Protein AF-0000000065847852 (afdb_homodimer)

Radius of gyration: 18.25 Å; Cα contacts (8 Å, |Δi|>4): 327; chains: 2; bounding box: 48×45×43 Å

Organism: Rhodocyclus tenuis (NCBI:txid1066)

pLDDT: mean 95.97, std 5.74, range [60.38, 98.94]

Solvent-accessible surface area (backbone atoms only — not comparable to full-atom values): 13650 Å² total; per-residue (Å²): 127,82,78,49,45,45,52,29,36,31,34,47,56,15,46,53,38,39,42,47,52,32,52,50,53,38,50,55,35,56,72,36,95,71,65,50,43,68,60,37,32,26,25,27,40,32,43,24,27,55,51,59,47,56,62,70,69,39,66,44,91,67,44,77,59,54,45,40,84,48,68,64,44,59,35,73,58,52,82,72,35,59,67,62,52,49,52,38,50,52,49,34,33,53,33,27,47,49,31,30,58,40,22,70,70,54,43,53,70,58,34,48,57,38,48,51,54,34,52,49,32,53,48,62,41,42,73,71,28,41,56,78,132,127,81,78,49,45,45,55,28,38,32,31,46,55,14,46,53,38,38,42,47,52,30,52,50,51,37,51,54,35,57,71,36,95,71,65,50,43,70,62,36,31,27,26,27,40,32,44,24,26,55,52,59,46,56,63,70,71,40,66,42,90,68,46,77,58,55,46,39,85,48,68,63,44,58,34,75,55,53,81,72,37,58,69,63,51,48,52,39,49,51,48,34,35,53,34,25,46,48,30,30,57,41,23,71,68,53,43,54,68,59,32,49,55,37,48,53,52,34,51,49,32,50,49,62,41,41,73,72,28,40,55,77,132

Sequence (266 aa):
EPAKSEDLIKWRQSAYQVLHWNMDRLKANIDSPQYNKDDGIKAANTIAAIANSGMGSLFAAGTETGKGWHPTSVKPAFFTDGKKVGEVAVAFNKEANELAKVAATGDAAAVKAQFGKVGQTCKACHDDFRRKDEPAKSEDLIKWRQSAYQVLHWNMDRLKANIDSPQYNKDDGIKAANTIAAIANSGMGSLFAAGTETGKGWHPTSVKPAFFTDGKKVGEVAVAFNKEANELAKVAATGDAAAVKAQFGKVGQTCKACHDDFRRKD

Structure (mmCIF, N/CA/C/O backbone):
data_AF-0000000065847852-model_v1
#
loop_
_entity.id
_entity.type
_entity.pdbx_description
1 polymer "Cytochrome c'"
#
loop_
_atom_site.group_PDB
_atom_site.id
_atom_site.type_symbol
_atom_site.label_atom_id
_atom_site.label_alt_id
_atom_site.label_comp_id
_atom_site.label_asym_id
_atom_site.label_entity_id
_atom_site.label_seq_id
_atom_site.pdbx_PDB_ins_code
_atom_site.Cartn_x
_atom_site.Cartn_y
_atom_site.Cartn_z
_atom_site.occupancy
_atom_site.B_iso_or_equiv
_atom_site.auth_seq_id
_atom_site.auth_comp_id
_atom_site.auth_asym_id
_atom_site.auth_atom_id
_atom_site.pdbx_PDB_model_num
ATOM 1 N N . GLU A 1 1 ? 14.602 13.484 10.5 1 60.44 1 GLU A N 1
ATOM 2 C CA . GLU A 1 1 ? 15.648 12.461 10.57 1 60.44 1 GLU A CA 1
ATOM 3 C C . GLU A 1 1 ? 15.359 11.305 9.625 1 60.44 1 GLU A C 1
ATOM 5 O O . GLU A 1 1 ? 14.203 10.945 9.414 1 60.44 1 GLU A O 1
ATOM 10 N N . PRO A 1 2 ? 16.438 10.867 9.023 1 71.88 2 PRO A N 1
ATOM 11 C CA . PRO A 1 2 ? 16.172 9.711 8.164 1 71.88 2 PRO A CA 1
ATOM 12 C C . PRO A 1 2 ? 15.516 8.555 8.914 1 71.88 2 PRO A C 1
ATOM 14 O O . PRO A 1 2 ? 15.758 8.375 10.109 1 71.88 2 PRO A O 1
ATOM 17 N N . ALA A 1 3 ? 14.641 7.883 8.227 1 82.25 3 ALA A N 1
ATOM 18 C CA . ALA A 1 3 ? 13.961 6.742 8.836 1 82.25 3 ALA A CA 1
ATOM 19 C C . ALA A 1 3 ? 14.961 5.73 9.375 1 82.25 3 ALA A C 1
ATOM 21 O O . ALA A 1 3 ? 15.992 5.473 8.75 1 82.25 3 ALA A O 1
ATOM 22 N N . LYS A 1 4 ? 14.633 5.238 10.539 1 89.69 4 LYS A N 1
ATOM 23 C CA . LYS A 1 4 ? 15.445 4.172 11.117 1 89.69 4 LYS A CA 1
ATOM 24 C C . LYS A 1 4 ? 15.289 2.871 10.328 1 89.69 4 LYS A C 1
ATOM 26 O O . LYS A 1 4 ? 14.305 2.691 9.609 1 89.69 4 LYS A O 1
ATOM 31 N N . SER A 1 5 ? 16.281 2.023 10.398 1 92.62 5 SER A N 1
ATOM 32 C CA . SER A 1 5 ? 16.25 0.735 9.711 1 92.62 5 SER A CA 1
ATOM 33 C C . SER A 1 5 ? 14.992 -0.055 10.078 1 92.62 5 SER A C 1
ATOM 35 O O . SER A 1 5 ? 14.406 -0.719 9.219 1 92.62 5 SER A O 1
ATOM 37 N N . GLU A 1 6 ? 14.547 0.075 11.281 1 93 6 GLU A N 1
ATOM 38 C CA . GLU A 1 6 ? 13.352 -0.653 11.711 1 93 6 GLU A CA 1
ATOM 39 C C . GLU A 1 6 ? 12.102 -0.118 11.023 1 93 6 GLU A C 1
ATOM 41 O O . GLU A 1 6 ? 11.188 -0.88 10.711 1 93 6 GLU A O 1
ATOM 46 N N . ASP A 1 7 ? 12.07 1.159 10.844 1 94.25 7 ASP A N 1
ATOM 47 C CA . ASP A 1 7 ? 10.953 1.747 10.109 1 94.25 7 ASP A CA 1
ATOM 48 C C . ASP A 1 7 ? 10.922 1.254 8.664 1 94.25 7 ASP A C 1
ATOM 50 O O . ASP A 1 7 ? 9.859 0.926 8.141 1 94.25 7 ASP A O 1
ATOM 54 N N . LEU A 1 8 ? 12.086 1.183 8.055 1 96.56 8 LEU A N 1
ATOM 55 C CA . LEU A 1 8 ? 12.164 0.734 6.672 1 96.56 8 LEU A CA 1
ATOM 56 C C . LEU A 1 8 ? 11.703 -0.711 6.539 1 96.56 8 LEU A C 1
ATOM 58 O O . LEU A 1 8 ? 10.977 -1.05 5.598 1 96.56 8 LEU A O 1
ATOM 62 N N . ILE A 1 9 ? 12.047 -1.505 7.473 1 96.62 9 ILE A N 1
ATOM 63 C CA . ILE A 1 9 ? 11.648 -2.906 7.445 1 96.62 9 ILE A CA 1
ATOM 64 C C . ILE A 1 9 ? 10.141 -3.018 7.68 1 96.62 9 ILE A C 1
ATOM 66 O O . ILE A 1 9 ? 9.461 -3.807 7.023 1 96.62 9 ILE A O 1
ATOM 70 N N . LYS A 1 10 ? 9.648 -2.225 8.586 1 95 10 LYS A N 1
ATOM 71 C CA . LYS A 1 10 ? 8.211 -2.199 8.844 1 95 10 LYS A CA 1
ATOM 72 C C . LYS A 1 10 ? 7.438 -1.786 7.594 1 95 10 LYS A C 1
ATOM 74 O O . LYS A 1 10 ? 6.43 -2.404 7.25 1 95 10 LYS A O 1
ATOM 79 N N . TRP A 1 11 ? 7.945 -0.82 6.922 1 97.06 11 TRP A N 1
ATOM 80 C CA . TRP A 1 11 ? 7.273 -0.333 5.719 1 97.06 11 TRP A CA 1
ATOM 81 C C . TRP A 1 11 ? 7.383 -1.348 4.586 1 97.06 11 TRP A C 1
ATOM 83 O O . TRP A 1 11 ? 6.402 -1.602 3.879 1 97.06 11 TRP A O 1
ATOM 93 N N . ARG A 1 12 ? 8.508 -1.979 4.445 1 96.62 12 ARG A N 1
ATOM 94 C CA . ARG A 1 12 ? 8.688 -2.986 3.402 1 96.62 12 ARG A CA 1
ATOM 95 C C . ARG A 1 12 ? 7.75 -4.168 3.617 1 96.62 12 ARG A C 1
ATOM 97 O O . ARG A 1 12 ? 7.09 -4.621 2.68 1 96.62 12 ARG A O 1
ATOM 104 N N . GLN A 1 13 ? 7.695 -4.637 4.812 1 96.12 13 GLN A N 1
ATOM 105 C CA . GLN A 1 13 ? 6.824 -5.766 5.125 1 96.12 13 GLN A CA 1
ATOM 106 C C . GLN A 1 13 ? 5.355 -5.387 4.984 1 96.12 13 GLN A C 1
ATOM 108 O O . GLN A 1 13 ? 4.527 -6.211 4.586 1 96.12 13 GLN A O 1
ATOM 113 N N . SER A 1 14 ? 5.047 -4.18 5.273 1 97.38 14 SER A N 1
ATOM 114 C CA . SER A 1 14 ? 3.682 -3.697 5.098 1 97.38 14 SER A CA 1
ATOM 115 C C . SER A 1 14 ? 3.309 -3.619 3.619 1 97.38 14 SER A C 1
ATOM 117 O O . SER A 1 14 ? 2.201 -3.994 3.232 1 97.38 14 SER A O 1
ATOM 119 N N . ALA A 1 15 ? 4.227 -3.105 2.812 1 98.31 15 ALA A N 1
ATOM 120 C CA . ALA A 1 15 ? 3.961 -3.049 1.377 1 98.31 15 ALA A CA 1
ATOM 121 C C . ALA A 1 15 ? 3.674 -4.438 0.817 1 98.31 15 ALA A C 1
ATOM 123 O O . ALA A 1 15 ? 2.73 -4.621 0.043 1 98.31 15 ALA A O 1
ATOM 124 N N . TYR A 1 16 ? 4.406 -5.438 1.243 1 97.25 16 TYR A N 1
ATOM 125 C CA . TYR A 1 16 ? 4.188 -6.793 0.755 1 97.25 16 TYR A CA 1
ATOM 126 C C . TYR A 1 16 ? 2.867 -7.352 1.275 1 97.25 16 TYR A C 1
ATOM 128 O O . TYR A 1 16 ? 2.207 -8.141 0.594 1 97.25 16 TYR A O 1
ATOM 136 N N . GLN A 1 17 ? 2.459 -6.93 2.455 1 96.75 17 GLN A N 1
ATOM 137 C CA . GLN A 1 17 ? 1.151 -7.355 2.941 1 96.75 17 GLN A CA 1
ATOM 138 C C . GLN A 1 17 ? 0.029 -6.723 2.121 1 96.75 17 GLN A C 1
ATOM 140 O O . GLN A 1 17 ? -0.995 -7.363 1.866 1 96.75 17 GLN A O 1
ATOM 145 N N . VAL A 1 18 ? 0.2 -5.48 1.728 1 98.44 18 VAL A N 1
ATOM 146 C CA . VAL A 1 18 ? -0.812 -4.848 0.888 1 98.44 18 VAL A CA 1
ATOM 147 C C . VAL A 1 18 ? -0.857 -5.539 -0.474 1 98.44 18 VAL A C 1
ATOM 149 O O . VAL A 1 18 ? -1.935 -5.738 -1.04 1 98.44 18 VAL A O 1
ATOM 152 N N . LEU A 1 19 ? 0.321 -5.895 -1.008 1 98.75 19 LEU A N 1
ATOM 153 C CA . LEU A 1 19 ? 0.344 -6.707 -2.219 1 98.75 19 LEU A CA 1
ATOM 154 C C . LEU A 1 19 ? -0.404 -8.016 -2.01 1 98.75 19 LEU A C 1
ATOM 156 O O . LEU A 1 19 ? -1.208 -8.422 -2.852 1 98.75 19 LEU A O 1
ATOM 160 N N . HIS A 1 20 ? -0.176 -8.656 -0.895 1 97.38 20 HIS A N 1
ATOM 161 C CA . HIS A 1 20 ? -0.84 -9.914 -0.579 1 97.38 20 HIS A CA 1
ATOM 162 C C . HIS A 1 20 ? -2.355 -9.75 -0.554 1 97.38 20 HIS A C 1
ATOM 164 O O . HIS A 1 20 ? -3.08 -10.523 -1.184 1 97.38 20 HIS A O 1
ATOM 170 N N . TRP A 1 21 ? -2.803 -8.789 0.104 1 98.19 21 TRP A N 1
ATOM 171 C CA . TRP A 1 21 ? -4.23 -8.5 0.184 1 98.19 21 TRP A CA 1
ATOM 172 C C . TRP A 1 21 ? -4.832 -8.336 -1.208 1 98.19 21 TRP A C 1
ATOM 174 O O . TRP A 1 21 ? -5.859 -8.945 -1.52 1 98.19 21 TRP A O 1
ATOM 184 N N . ASN A 1 22 ? -4.164 -7.574 -2.039 1 98.75 22 ASN A N 1
ATOM 185 C CA . ASN A 1 22 ? -4.73 -7.262 -3.346 1 98.75 22 ASN A CA 1
ATOM 186 C C . ASN A 1 22 ? -4.602 -8.438 -4.309 1 98.75 22 ASN A C 1
ATOM 188 O O . ASN A 1 22 ? -5.469 -8.648 -5.164 1 98.75 22 ASN A O 1
ATOM 192 N N . MET A 1 23 ? -3.52 -9.234 -4.152 1 98.69 23 MET A N 1
ATOM 193 C CA . MET A 1 23 ? -3.412 -10.453 -4.953 1 98.69 23 MET A CA 1
ATOM 194 C C . MET A 1 23 ? -4.5 -11.453 -4.57 1 98.69 23 MET A C 1
ATOM 196 O O . MET A 1 23 ? -5.141 -12.039 -5.445 1 98.69 23 MET A O 1
ATOM 200 N N . ASP A 1 24 ? -4.746 -11.586 -3.303 1 97.88 24 ASP A N 1
ATOM 201 C CA . ASP A 1 24 ? -5.758 -12.523 -2.83 1 97.88 24 ASP A CA 1
ATOM 202 C C . ASP A 1 24 ? -7.145 -12.125 -3.326 1 97.88 24 ASP A C 1
ATOM 204 O O . ASP A 1 24 ? -7.887 -12.969 -3.848 1 97.88 24 ASP A O 1
ATOM 208 N N . ARG A 1 25 ? -7.492 -10.93 -3.182 1 97.25 25 ARG A N 1
ATOM 209 C CA . ARG A 1 25 ? -8.852 -10.539 -3.533 1 97.25 25 ARG A CA 1
ATOM 210 C C . ARG A 1 25 ? -9.055 -10.562 -5.047 1 97.25 25 ARG A C 1
ATOM 212 O O . ARG A 1 25 ? -10.148 -10.859 -5.527 1 97.25 25 ARG A O 1
ATOM 219 N N . LEU A 1 26 ? -7.961 -10.227 -5.762 1 98.56 26 LEU A N 1
ATOM 220 C CA . LEU A 1 26 ? -8.078 -10.312 -7.211 1 98.56 26 LEU A CA 1
ATOM 221 C C . LEU A 1 26 ? -8.273 -11.758 -7.656 1 98.56 26 LEU A C 1
ATOM 223 O O . LEU A 1 26 ? -9.086 -12.039 -8.539 1 98.56 26 LEU A O 1
ATOM 227 N N . LYS A 1 27 ? -7.535 -12.633 -7.059 1 98.31 27 LYS A N 1
ATOM 228 C CA . LYS A 1 27 ? -7.688 -14.055 -7.371 1 98.31 27 LYS A CA 1
ATOM 229 C C . LYS A 1 27 ? -9.109 -14.531 -7.086 1 98.31 27 LYS A C 1
ATOM 231 O O . LYS A 1 27 ? -9.727 -15.203 -7.918 1 98.31 27 LYS A O 1
ATOM 236 N N . ALA A 1 28 ? -9.609 -14.195 -5.914 1 97.38 28 ALA A N 1
ATOM 237 C CA . ALA A 1 28 ? -10.977 -14.57 -5.551 1 97.38 28 ALA A CA 1
ATOM 238 C C . ALA A 1 28 ? -11.984 -14.023 -6.555 1 97.38 28 ALA A C 1
ATOM 240 O O . ALA A 1 28 ? -12.945 -14.711 -6.906 1 97.38 28 ALA A O 1
ATOM 241 N N . ASN A 1 29 ? -11.773 -12.828 -6.984 1 97.94 29 ASN A N 1
ATOM 242 C CA . ASN A 1 29 ? -12.648 -12.188 -7.965 1 97.94 29 ASN A CA 1
ATOM 243 C C . ASN A 1 29 ? -12.625 -12.922 -9.297 1 97.94 29 ASN A C 1
ATOM 245 O O . ASN A 1 29 ? -13.68 -13.227 -9.859 1 97.94 29 ASN A O 1
ATOM 249 N N . ILE A 1 30 ? -11.453 -13.203 -9.758 1 97.31 30 ILE A N 1
ATOM 250 C CA . ILE A 1 30 ? -11.242 -13.891 -11.031 1 97.31 30 ILE A CA 1
ATOM 251 C C . ILE A 1 30 ? -11.898 -15.266 -10.984 1 97.31 30 ILE A C 1
ATOM 253 O O . ILE A 1 30 ? -12.438 -15.734 -11.992 1 97.31 30 ILE A O 1
ATOM 257 N N . ASP A 1 31 ? -11.891 -15.906 -9.906 1 95.38 31 ASP A N 1
ATOM 258 C CA . ASP A 1 31 ? -12.375 -17.281 -9.773 1 95.38 31 ASP A CA 1
ATOM 259 C C . ASP A 1 31 ? -13.867 -17.312 -9.477 1 95.38 31 ASP A C 1
ATOM 261 O O . ASP A 1 31 ? -14.484 -18.391 -9.484 1 95.38 31 ASP A O 1
ATOM 265 N N . SER A 1 32 ? -14.43 -16.203 -9.25 1 94.56 32 SER A N 1
ATOM 266 C CA . SER A 1 32 ? -15.859 -16.109 -8.977 1 94.56 32 SER A CA 1
ATOM 267 C C . SER A 1 32 ? -16.672 -16.219 -10.266 1 94.56 32 SER A C 1
ATOM 269 O O . SER A 1 32 ? -16.234 -15.797 -11.328 1 94.56 32 SER A O 1
ATOM 271 N N . PRO A 1 33 ? -17.859 -16.812 -10.195 1 94.81 33 PRO A N 1
ATOM 272 C CA . PRO A 1 33 ? -18.734 -16.875 -11.375 1 94.81 33 PRO A CA 1
ATOM 273 C C . PRO A 1 33 ? -19.125 -15.5 -11.891 1 94.81 33 PRO A C 1
ATOM 275 O O . PRO A 1 33 ? -19.453 -15.352 -13.07 1 94.81 33 PRO A O 1
ATOM 278 N N . GLN A 1 34 ? -19.156 -14.586 -11.039 1 95.69 34 GLN A N 1
ATOM 279 C CA . GLN A 1 34 ? -19.453 -13.211 -11.43 1 95.69 34 GLN A CA 1
ATOM 280 C C . GLN A 1 34 ? -18.266 -12.297 -11.18 1 95.69 34 GLN A C 1
ATOM 282 O O . GLN A 1 34 ? -18.109 -11.734 -10.086 1 95.69 34 GLN A O 1
ATOM 287 N N . TYR A 1 35 ? -17.5 -12.094 -12.234 1 97.44 35 TYR A N 1
ATOM 288 C CA . TYR A 1 35 ? -16.344 -11.203 -12.156 1 97.44 35 TYR A CA 1
ATOM 289 C C . TYR A 1 35 ? -16.797 -9.75 -12 1 97.44 35 TYR A C 1
ATOM 291 O O . TYR A 1 35 ? -17.625 -9.266 -12.766 1 97.44 35 TYR A O 1
ATOM 299 N N . ASN A 1 36 ? -16.25 -9.094 -10.945 1 98.44 36 ASN A N 1
ATOM 300 C CA . ASN A 1 36 ? -16.5 -7.672 -10.711 1 98.44 36 ASN A CA 1
ATOM 301 C C . ASN A 1 36 ? -15.375 -6.805 -11.266 1 98.44 36 ASN A C 1
ATOM 303 O O . ASN A 1 36 ? -14.312 -6.688 -10.648 1 98.44 36 ASN A O 1
ATOM 307 N N . LYS A 1 37 ? -15.656 -6.215 -12.375 1 98.44 37 LYS A N 1
ATOM 308 C CA . LYS A 1 37 ? -14.648 -5.438 -13.086 1 98.44 37 LYS A CA 1
ATOM 309 C C . LYS A 1 37 ? -14.102 -4.316 -12.211 1 98.44 37 LYS A C 1
ATOM 311 O O . LYS A 1 37 ? -12.891 -4.117 -12.125 1 98.44 37 LYS A O 1
ATOM 316 N N . ASP A 1 38 ? -14.953 -3.602 -11.523 1 98.62 38 ASP A N 1
ATOM 317 C CA . ASP A 1 38 ? -14.531 -2.457 -10.727 1 98.62 38 ASP A CA 1
ATOM 318 C C . ASP A 1 38 ? -13.586 -2.889 -9.602 1 98.62 38 ASP A C 1
ATOM 320 O O . ASP A 1 38 ? -12.57 -2.236 -9.352 1 98.62 38 ASP A O 1
ATOM 324 N N . ASP A 1 39 ? -13.875 -3.965 -8.945 1 98.44 39 ASP A N 1
ATOM 325 C CA . ASP A 1 39 ? -13.008 -4.465 -7.887 1 98.44 39 ASP A CA 1
ATOM 326 C C . ASP A 1 39 ? -11.672 -4.945 -8.453 1 98.44 39 ASP A C 1
ATOM 328 O O . ASP A 1 39 ? -10.625 -4.77 -7.82 1 98.44 39 ASP A O 1
ATOM 332 N N . GLY A 1 40 ? -11.766 -5.574 -9.672 1 98.81 40 GLY A N 1
ATOM 333 C CA . GLY A 1 40 ? -10.531 -5.973 -10.336 1 98.81 40 GLY A CA 1
ATOM 334 C C . GLY A 1 40 ? -9.617 -4.801 -10.641 1 98.81 40 GLY A C 1
ATOM 335 O O . GLY A 1 40 ? -8.398 -4.891 -10.438 1 98.81 40 GLY A O 1
ATOM 336 N N . ILE A 1 41 ? -10.234 -3.699 -11.062 1 98.88 41 ILE A N 1
ATOM 337 C CA . ILE A 1 41 ? -9.469 -2.498 -11.383 1 98.88 41 ILE A CA 1
ATOM 338 C C . ILE A 1 41 ? -8.82 -1.945 -10.125 1 98.88 41 ILE A C 1
ATOM 340 O O . ILE A 1 41 ? -7.637 -1.602 -10.125 1 98.88 41 ILE A O 1
ATOM 344 N N . LYS A 1 42 ? -9.562 -1.924 -9.016 1 98.81 42 LYS A N 1
ATOM 345 C CA . LYS A 1 42 ? -9.016 -1.405 -7.766 1 98.81 42 LYS A CA 1
ATOM 346 C C . LYS A 1 42 ? -7.812 -2.223 -7.309 1 98.81 42 LYS A C 1
ATOM 348 O O . LYS A 1 42 ? -6.773 -1.662 -6.949 1 98.81 42 LYS A O 1
ATOM 353 N N . ALA A 1 43 ? -7.949 -3.52 -7.32 1 98.88 43 ALA A N 1
ATOM 354 C CA . ALA A 1 43 ? -6.875 -4.402 -6.871 1 98.88 43 ALA A CA 1
ATOM 355 C C . ALA A 1 43 ? -5.645 -4.262 -7.762 1 98.88 43 ALA A C 1
ATOM 357 O O . ALA A 1 43 ? -4.527 -4.102 -7.262 1 98.88 43 ALA A O 1
ATOM 358 N N . ALA A 1 44 ? -5.863 -4.246 -9.086 1 98.94 44 ALA A N 1
ATOM 359 C CA . ALA A 1 44 ? -4.766 -4.195 -10.047 1 98.94 44 ALA A CA 1
ATOM 360 C C . ALA A 1 44 ? -4.035 -2.861 -9.977 1 98.94 44 ALA A C 1
ATOM 362 O O . ALA A 1 44 ? -2.803 -2.814 -10.047 1 98.94 44 ALA A O 1
ATOM 363 N N . ASN A 1 45 ? -4.781 -1.797 -9.844 1 98.94 45 ASN A N 1
ATOM 364 C CA . ASN A 1 45 ? -4.16 -0.48 -9.734 1 98.94 45 ASN A CA 1
ATOM 365 C C . ASN A 1 45 ? -3.33 -0.362 -8.453 1 98.94 45 ASN A C 1
ATOM 367 O O . ASN A 1 45 ? -2.281 0.284 -8.453 1 98.94 45 ASN A O 1
ATOM 371 N N . THR A 1 46 ? -3.809 -0.945 -7.363 1 98.94 46 THR A N 1
ATOM 372 C CA . THR A 1 46 ? -3.059 -0.919 -6.113 1 98.94 46 THR A CA 1
ATOM 373 C C . THR A 1 46 ? -1.757 -1.702 -6.246 1 98.94 46 THR A C 1
ATOM 375 O O . THR A 1 46 ? -0.696 -1.229 -5.832 1 98.94 46 THR A O 1
ATOM 378 N N . ILE A 1 47 ? -1.804 -2.857 -6.855 1 98.94 47 ILE A N 1
ATOM 379 C CA . ILE A 1 47 ? -0.618 -3.674 -7.09 1 98.94 47 ILE A CA 1
ATOM 380 C C . ILE A 1 47 ? 0.389 -2.893 -7.93 1 98.94 47 ILE A C 1
ATOM 382 O O . ILE A 1 47 ? 1.574 -2.832 -7.594 1 98.94 47 ILE A O 1
ATOM 386 N N . ALA A 1 48 ? -0.098 -2.232 -8.992 1 98.94 48 ALA A N 1
ATOM 387 C CA . A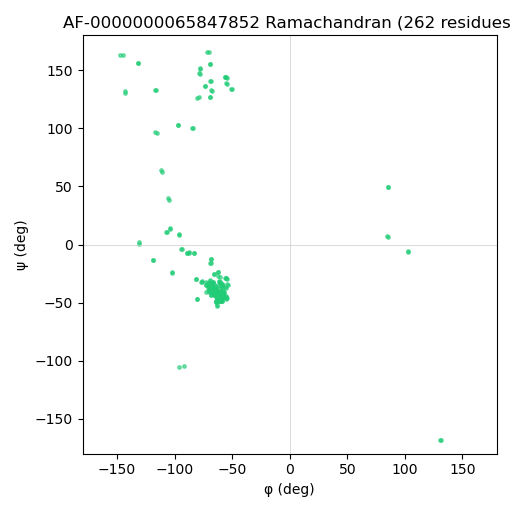LA A 1 48 ? 0.781 -1.476 -9.883 1 98.94 48 ALA A CA 1
ATOM 388 C C . ALA A 1 48 ? 1.394 -0.28 -9.156 1 98.94 48 ALA A C 1
ATOM 390 O O . ALA A 1 48 ? 2.57 0.034 -9.352 1 98.94 48 ALA A O 1
ATOM 391 N N . ALA A 1 49 ? 0.597 0.373 -8.336 1 98.94 49 ALA A N 1
ATOM 392 C CA . ALA A 1 49 ? 1.109 1.532 -7.609 1 98.94 49 ALA A CA 1
ATOM 393 C C . ALA A 1 49 ? 2.215 1.126 -6.641 1 98.94 49 ALA A C 1
ATOM 395 O O . ALA A 1 49 ? 3.238 1.807 -6.535 1 98.94 49 ALA A O 1
ATOM 396 N N . ILE A 1 50 ? 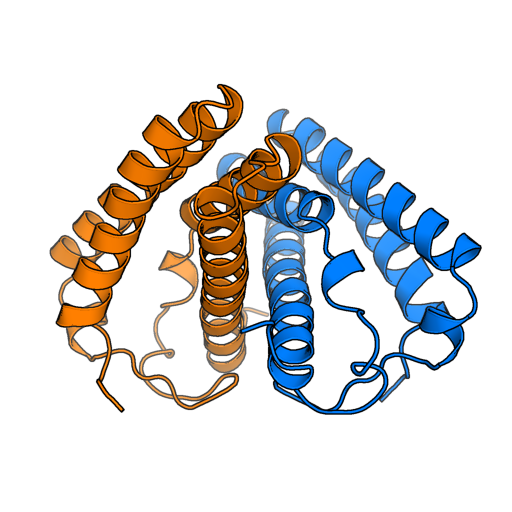2.051 0.021 -5.938 1 98.88 50 ILE A N 1
ATOM 397 C CA . ILE A 1 50 ? 3.074 -0.447 -5.012 1 98.88 50 ILE A CA 1
ATOM 398 C C . ILE A 1 50 ? 4.328 -0.847 -5.785 1 98.88 50 ILE A C 1
ATOM 400 O O . ILE A 1 50 ? 5.445 -0.488 -5.398 1 98.88 50 ILE A O 1
ATOM 404 N N . ALA A 1 51 ? 4.121 -1.489 -6.914 1 98.81 51 ALA A N 1
ATOM 405 C CA . ALA A 1 51 ? 5.25 -1.905 -7.742 1 98.81 51 ALA A CA 1
ATOM 406 C C . ALA A 1 51 ? 6.086 -0.705 -8.172 1 98.81 51 ALA A C 1
ATOM 408 O O . ALA A 1 51 ? 7.316 -0.777 -8.203 1 98.81 51 ALA A O 1
ATOM 409 N N . ASN A 1 52 ? 5.449 0.369 -8.453 1 98.75 52 ASN A N 1
ATOM 410 C CA . ASN A 1 52 ? 6.117 1.533 -9.031 1 98.75 52 ASN A CA 1
ATOM 411 C C . ASN A 1 52 ? 6.508 2.541 -7.953 1 98.75 52 ASN A C 1
ATOM 413 O O . ASN A 1 52 ? 6.973 3.641 -8.266 1 98.75 52 ASN A O 1
ATOM 417 N N . SER A 1 53 ? 6.383 2.219 -6.66 1 98.69 53 SER A N 1
ATOM 418 C CA . SER A 1 53 ? 6.508 3.197 -5.586 1 98.69 53 SER A CA 1
ATOM 419 C C . SER A 1 53 ? 7.969 3.432 -5.219 1 98.69 53 SER A C 1
ATOM 421 O O . SER A 1 53 ? 8.289 4.363 -4.477 1 98.69 53 SER A O 1
ATOM 423 N N . GLY A 1 54 ? 8.836 2.621 -5.801 1 97.88 54 GLY A N 1
ATOM 424 C CA . GLY A 1 54 ? 10.227 2.738 -5.414 1 97.88 54 GLY A CA 1
ATOM 425 C C . GLY A 1 54 ? 10.578 1.928 -4.18 1 97.88 54 GLY A C 1
ATOM 426 O O . GLY A 1 54 ? 11.266 2.416 -3.281 1 97.88 54 GLY A O 1
ATOM 427 N N . MET A 1 55 ? 10.203 0.645 -4.133 1 97.56 55 MET 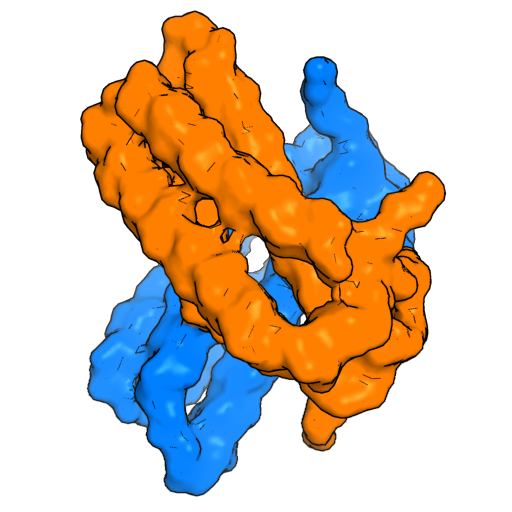A N 1
ATOM 428 C CA . MET A 1 55 ? 10.344 -0.244 -2.982 1 97.56 55 MET A CA 1
ATOM 429 C C . MET A 1 55 ? 11.812 -0.496 -2.666 1 97.56 55 MET A C 1
ATOM 431 O O . MET A 1 55 ? 12.156 -0.839 -1.533 1 97.56 55 MET A O 1
ATOM 435 N N . GLY A 1 56 ? 12.625 -0.339 -3.73 1 96.38 56 GLY A N 1
ATOM 436 C CA . GLY A 1 56 ? 14.047 -0.575 -3.51 1 96.38 56 GLY A CA 1
ATOM 437 C C . GLY A 1 56 ? 14.625 0.275 -2.395 1 96.38 56 GLY A C 1
ATOM 438 O O . GLY A 1 56 ? 15.578 -0.132 -1.728 1 96.38 56 GLY A O 1
ATOM 439 N N . SER A 1 57 ? 14.07 1.445 -2.158 1 96.56 57 SER A N 1
ATOM 440 C CA . SER A 1 57 ? 14.578 2.367 -1.148 1 96.56 57 SER A CA 1
ATOM 441 C C . SER A 1 57 ? 14.359 1.821 0.259 1 96.56 57 SER A C 1
ATOM 443 O O . SER A 1 57 ? 14.969 2.301 1.218 1 96.56 57 SER A O 1
ATOM 445 N N . LEU A 1 58 ? 13.57 0.793 0.429 1 97.5 58 LEU A N 1
ATOM 446 C CA . LEU A 1 58 ? 13.258 0.219 1.732 1 97.5 58 LEU A CA 1
ATOM 447 C C . LEU A 1 58 ? 14.266 -0.856 2.113 1 97.5 58 LEU A C 1
ATOM 449 O O . LEU A 1 58 ? 14.227 -1.39 3.225 1 97.5 58 LEU A O 1
ATOM 453 N N . PHE A 1 59 ? 15.102 -1.167 1.203 1 97.31 59 PHE A N 1
ATOM 454 C CA . PHE A 1 59 ? 16.188 -2.121 1.438 1 97.31 59 PHE A CA 1
ATOM 455 C C . PHE A 1 59 ? 17.516 -1.406 1.573 1 97.31 59 PHE A C 1
ATOM 457 O O . PHE A 1 59 ? 18.531 -1.882 1.066 1 97.31 59 PHE A O 1
ATOM 464 N N . ALA A 1 60 ? 17.531 -0.26 2.221 1 94.88 60 ALA A N 1
ATOM 465 C CA . ALA A 1 60 ? 18.75 0.537 2.395 1 94.88 60 ALA A CA 1
ATOM 466 C C . ALA A 1 60 ? 19.719 -0.143 3.355 1 94.88 60 ALA A C 1
ATOM 468 O O . ALA A 1 60 ? 19.344 -1.092 4.051 1 94.88 60 ALA A O 1
ATOM 469 N N . ALA A 1 61 ? 20.969 0.328 3.371 1 92.94 61 ALA A N 1
ATOM 470 C CA . ALA A 1 61 ? 21.969 -0.168 4.309 1 92.94 61 ALA A CA 1
ATOM 471 C C . ALA A 1 61 ? 21.438 -0.146 5.742 1 92.94 61 ALA A C 1
ATOM 473 O O . ALA A 1 61 ? 20.797 0.819 6.156 1 92.94 61 ALA A O 1
ATOM 474 N N . GLY A 1 62 ? 21.656 -1.233 6.449 1 94.12 62 GLY A N 1
ATOM 475 C CA . GLY A 1 62 ? 21.188 -1.321 7.828 1 94.12 62 GLY A CA 1
ATOM 476 C C . GLY A 1 62 ? 19.938 -2.16 7.984 1 94.12 62 GLY A C 1
ATOM 477 O O . GLY A 1 62 ? 19.547 -2.488 9.109 1 94.12 62 GLY A O 1
ATOM 478 N N . THR A 1 63 ? 19.359 -2.604 6.836 1 96.56 63 THR A N 1
ATOM 479 C CA . THR A 1 63 ? 18.109 -3.359 6.895 1 96.56 63 THR A CA 1
ATOM 480 C C . THR A 1 63 ? 18.375 -4.848 6.664 1 96.56 63 THR A C 1
ATOM 482 O O . THR A 1 63 ? 17.438 -5.617 6.445 1 96.56 63 THR A O 1
ATOM 485 N N . GLU A 1 64 ? 19.594 -5.23 6.723 1 95.19 64 GLU A N 1
ATOM 486 C CA . GLU A 1 64 ? 19.984 -6.613 6.465 1 95.19 64 GLU A CA 1
ATOM 487 C C . GLU A 1 64 ? 19.469 -7.543 7.562 1 95.19 64 GLU A C 1
ATOM 489 O O . GLU A 1 64 ? 19.266 -8.734 7.328 1 95.19 64 GLU A O 1
ATOM 494 N N . THR A 1 65 ? 19.453 -6.941 8.75 1 93.12 65 THR A N 1
ATOM 495 C CA . THR A 1 65 ? 18.938 -7.613 9.938 1 93.12 65 THR A CA 1
ATOM 496 C C . THR A 1 65 ? 17.969 -6.703 10.695 1 93.12 65 THR A C 1
ATOM 498 O O . THR A 1 65 ? 17.922 -5.5 10.445 1 93.12 65 THR A O 1
ATOM 501 N N . GLY A 1 66 ? 17.156 -7.309 11.406 1 92.75 66 GLY A N 1
ATOM 502 C CA . GLY A 1 66 ? 16.203 -6.539 12.188 1 92.75 66 GLY A CA 1
ATOM 503 C C . GLY A 1 66 ? 14.766 -7.027 12.031 1 92.75 66 GLY A C 1
ATOM 504 O O . GLY A 1 66 ? 14.531 -8.141 11.562 1 92.75 66 GLY A O 1
ATOM 505 N N . LYS A 1 67 ? 13.875 -6.09 12.586 1 90.12 67 LYS A N 1
ATOM 506 C CA . LYS A 1 67 ? 12.484 -6.527 12.656 1 90.12 67 LYS A CA 1
ATOM 507 C C . LYS A 1 67 ? 11.531 -5.371 12.367 1 90.12 67 LYS A C 1
ATOM 509 O O . LYS A 1 67 ? 11.758 -4.246 12.82 1 90.12 67 LYS A O 1
ATOM 514 N N . GLY A 1 68 ? 10.664 -5.656 11.523 1 84.38 68 GLY A N 1
ATOM 515 C CA . GLY A 1 68 ? 9.453 -4.848 11.461 1 84.38 68 GLY A CA 1
ATOM 516 C C . GLY A 1 68 ? 8.328 -5.398 12.312 1 84.38 68 GLY A C 1
ATOM 517 O O . GLY A 1 68 ? 8.43 -5.457 13.539 1 84.38 68 GLY A O 1
ATOM 518 N N . TRP A 1 69 ? 7.41 -5.977 11.594 1 78.06 69 TRP A N 1
ATOM 519 C CA . TRP A 1 69 ? 6.387 -6.777 12.258 1 78.06 69 TRP A CA 1
ATOM 520 C C . TRP A 1 69 ? 6.953 -8.125 12.695 1 78.06 69 TRP A C 1
ATOM 522 O O . TRP A 1 69 ? 6.512 -8.695 13.695 1 78.06 69 TRP A O 1
ATOM 532 N N . HIS A 1 70 ? 7.875 -8.602 11.953 1 82.81 70 HIS A N 1
ATOM 533 C CA . HIS A 1 70 ? 8.633 -9.82 12.203 1 82.81 70 HIS A CA 1
ATOM 534 C C . HIS A 1 70 ? 10.078 -9.68 11.727 1 82.81 70 HIS A C 1
ATOM 536 O O . HIS A 1 70 ? 10.414 -8.711 11.031 1 82.81 70 HIS A O 1
ATOM 542 N N . PRO A 1 71 ? 10.875 -10.578 12.234 1 92.12 71 PRO A N 1
ATOM 543 C CA . PRO A 1 71 ? 12.25 -10.523 11.734 1 92.12 71 PRO A CA 1
ATOM 544 C C . PRO A 1 71 ? 12.328 -10.633 10.211 1 92.12 71 PRO A C 1
ATOM 546 O O . PRO A 1 71 ? 11.57 -11.391 9.602 1 92.12 71 PRO A O 1
ATOM 549 N N . THR A 1 72 ? 13.281 -9.906 9.703 1 95.38 72 THR A N 1
ATOM 550 C CA . THR A 1 72 ? 13.414 -9.914 8.25 1 95.38 72 THR A CA 1
ATOM 551 C C . THR A 1 72 ? 13.906 -11.273 7.758 1 95.38 72 THR A C 1
ATOM 553 O O . THR A 1 72 ? 14.742 -11.906 8.398 1 95.38 72 THR A O 1
ATOM 556 N N . SER A 1 73 ? 13.352 -11.664 6.672 1 95.31 73 SER A N 1
ATOM 557 C CA . SER A 1 73 ? 13.734 -12.922 6.039 1 95.31 73 SER A CA 1
ATOM 558 C C . SER A 1 73 ? 14.555 -12.688 4.777 1 95.31 73 SER A C 1
ATOM 560 O O . SER A 1 73 ? 14.781 -13.609 3.99 1 95.31 73 SER A O 1
ATOM 562 N N . VAL A 1 74 ? 14.992 -11.445 4.551 1 96.88 74 VAL A N 1
ATOM 563 C CA . VAL A 1 74 ? 15.766 -11.148 3.352 1 96.88 74 VAL A CA 1
ATOM 564 C C . VAL A 1 74 ? 17.125 -11.828 3.436 1 96.88 74 VAL A C 1
ATOM 566 O O . VAL A 1 74 ? 17.781 -11.797 4.484 1 96.88 74 VAL A O 1
ATOM 569 N N . LYS A 1 75 ? 17.484 -12.477 2.361 1 96.81 75 LYS A N 1
ATOM 570 C CA . LYS A 1 75 ? 18.797 -13.133 2.309 1 96.81 75 LYS A CA 1
ATOM 571 C C . LYS A 1 75 ? 19.906 -12.125 2.041 1 96.81 75 LYS A C 1
ATOM 573 O O . LYS A 1 75 ? 19.688 -11.133 1.339 1 96.81 75 LYS A O 1
ATOM 578 N N . PRO A 1 76 ? 21.125 -12.391 2.512 1 95.62 76 PRO A N 1
ATOM 579 C CA . PRO A 1 76 ? 22.266 -11.523 2.252 1 95.62 76 PRO A CA 1
ATOM 580 C C . PRO A 1 76 ? 22.516 -11.289 0.761 1 95.62 76 PRO A C 1
ATOM 582 O O . PRO A 1 76 ? 22.969 -10.219 0.366 1 95.62 76 PRO A O 1
ATOM 585 N N . ALA A 1 77 ? 22.141 -12.258 -0.055 1 96.19 77 ALA A N 1
ATOM 586 C CA . ALA A 1 77 ? 22.391 -12.188 -1.492 1 96.19 77 ALA A CA 1
ATOM 587 C C . ALA A 1 77 ? 21.656 -11.008 -2.121 1 96.19 77 ALA A C 1
ATOM 589 O O . ALA A 1 77 ? 22.078 -10.484 -3.158 1 96.19 77 ALA A O 1
ATOM 590 N N . PHE A 1 78 ? 20.594 -10.539 -1.496 1 97.81 78 PHE A N 1
ATOM 591 C CA . PHE A 1 78 ? 19.859 -9.383 -1.994 1 97.81 78 PHE A CA 1
ATOM 592 C C . PHE A 1 78 ? 20.766 -8.164 -2.084 1 97.81 78 PHE A C 1
ATOM 594 O O . PHE A 1 78 ? 20.703 -7.406 -3.057 1 97.81 78 PHE A O 1
ATOM 601 N N . PHE A 1 79 ? 21.672 -8.039 -1.175 1 96.31 79 PHE A N 1
ATOM 602 C CA . PHE A 1 79 ? 22.453 -6.812 -1.029 1 96.31 79 PHE A CA 1
ATOM 603 C C . PHE A 1 79 ? 23.766 -6.902 -1.808 1 96.31 79 PHE A C 1
ATOM 605 O O . PHE A 1 79 ? 24.484 -5.914 -1.93 1 96.31 79 PHE A O 1
ATOM 612 N N . THR A 1 80 ? 24 -8.094 -2.396 1 95.38 80 THR A N 1
ATOM 613 C CA . THR A 1 80 ? 25.266 -8.25 -3.123 1 95.38 80 THR A CA 1
ATOM 614 C C . THR A 1 80 ? 25 -8.547 -4.598 1 95.38 80 THR A C 1
ATOM 616 O O . THR A 1 80 ? 25.906 -8.453 -5.426 1 95.38 80 THR A O 1
ATOM 619 N N . ASP A 1 81 ? 23.734 -8.875 -4.898 1 94.62 81 ASP A N 1
ATOM 620 C CA . ASP A 1 81 ? 23.375 -9.195 -6.277 1 94.62 81 ASP A CA 1
ATOM 621 C C . ASP A 1 81 ? 22.453 -8.133 -6.871 1 94.62 81 ASP A C 1
ATOM 623 O O . ASP A 1 81 ? 21.328 -8.43 -7.289 1 94.62 81 ASP A O 1
ATOM 627 N N . GLY A 1 82 ? 22.938 -6.945 -6.996 1 94.94 82 GLY A N 1
ATOM 628 C CA . GLY A 1 82 ? 22.156 -5.82 -7.473 1 94.94 82 GLY A CA 1
ATOM 629 C C . GLY A 1 82 ? 21.578 -6.035 -8.867 1 94.94 82 GLY A C 1
ATOM 630 O O . GLY A 1 82 ? 20.469 -5.59 -9.164 1 94.94 82 GLY A O 1
ATOM 631 N N . LYS A 1 83 ? 22.359 -6.719 -9.672 1 97.12 83 LYS A N 1
ATOM 632 C CA . LYS A 1 83 ? 21.906 -6.965 -11.039 1 97.12 83 LYS A CA 1
ATOM 633 C C . LYS A 1 83 ? 20.625 -7.812 -11.055 1 97.12 83 LYS A C 1
ATOM 635 O O . LYS A 1 83 ? 19.625 -7.434 -11.672 1 97.12 83 LYS A O 1
ATOM 640 N N . LYS A 1 84 ? 20.625 -8.984 -10.367 1 96.81 84 LYS A N 1
ATOM 641 C CA . LYS A 1 84 ? 19.469 -9.875 -10.336 1 96.81 84 LYS A CA 1
ATOM 642 C C . LYS A 1 84 ? 18.281 -9.211 -9.641 1 96.81 84 LYS A C 1
ATOM 644 O O . LYS A 1 84 ? 17.125 -9.367 -10.07 1 96.81 84 LYS A O 1
ATOM 649 N N . VAL A 1 85 ? 18.547 -8.453 -8.594 1 97.12 85 VAL A N 1
ATOM 650 C CA . VAL A 1 85 ? 17.484 -7.727 -7.898 1 97.12 85 VAL A CA 1
ATOM 651 C C . VAL A 1 85 ? 16.812 -6.746 -8.859 1 97.12 85 VAL A C 1
ATOM 653 O O . VAL A 1 85 ? 15.586 -6.652 -8.906 1 97.12 85 VAL A O 1
ATOM 656 N N . GLY A 1 86 ? 17.609 -6.016 -9.609 1 97.12 86 GLY A N 1
ATOM 657 C CA . GLY A 1 86 ? 17.078 -5.086 -10.594 1 97.12 86 GLY A CA 1
ATOM 658 C C . GLY A 1 86 ? 16.234 -5.762 -11.656 1 97.12 86 GLY A C 1
ATOM 659 O O . GLY A 1 86 ? 15.188 -5.242 -12.055 1 97.12 86 GLY A O 1
ATOM 660 N N . GLU A 1 87 ? 16.672 -6.91 -12.109 1 97.75 87 GLU A N 1
ATOM 661 C CA . GLU A 1 87 ? 15.945 -7.656 -13.133 1 97.75 87 GLU A CA 1
ATOM 662 C C . GLU A 1 87 ? 14.57 -8.086 -12.625 1 97.75 87 GLU A C 1
ATOM 664 O O . GLU A 1 87 ? 13.57 -7.938 -13.336 1 97.75 87 GLU A O 1
ATOM 669 N N . VAL A 1 88 ? 14.547 -8.578 -11.438 1 96.81 88 VAL A N 1
ATOM 670 C CA . VAL A 1 88 ? 13.281 -9.062 -10.906 1 96.81 88 VAL A CA 1
ATOM 671 C C . VAL A 1 88 ? 12.359 -7.879 -10.609 1 96.81 88 VAL A C 1
ATOM 673 O O . VAL A 1 88 ? 11.148 -7.961 -10.82 1 96.81 88 VAL A O 1
ATOM 676 N N . ALA A 1 89 ? 12.922 -6.789 -10.148 1 97.44 89 ALA A N 1
ATOM 677 C CA . ALA A 1 89 ? 12.133 -5.59 -9.883 1 97.44 89 ALA A CA 1
ATOM 678 C C . ALA A 1 89 ? 11.508 -5.047 -11.172 1 97.44 89 ALA A C 1
ATOM 680 O O . ALA A 1 89 ? 10.328 -4.691 -11.195 1 97.44 89 ALA A O 1
ATOM 681 N N . VAL A 1 90 ? 12.312 -4.977 -12.219 1 98.38 90 VAL A N 1
ATOM 682 C CA . VAL A 1 90 ? 11.828 -4.473 -13.508 1 98.38 90 VAL A CA 1
ATOM 683 C C . VAL A 1 90 ? 10.719 -5.379 -14.031 1 98.38 90 VAL A C 1
ATOM 685 O O . VAL A 1 90 ? 9.711 -4.898 -14.547 1 98.38 90 VAL A O 1
ATOM 688 N N . ALA A 1 91 ? 10.883 -6.68 -13.898 1 98.81 91 ALA A N 1
ATOM 689 C CA . ALA A 1 91 ? 9.867 -7.629 -14.344 1 98.81 91 ALA A CA 1
ATOM 690 C C . ALA A 1 91 ? 8.57 -7.445 -13.555 1 98.81 91 ALA A C 1
ATOM 692 O O . ALA A 1 91 ? 7.48 -7.469 -14.133 1 98.81 91 ALA A O 1
ATOM 693 N N . PHE A 1 92 ? 8.68 -7.27 -12.266 1 98.88 92 PHE A N 1
ATOM 694 C CA . PHE A 1 92 ? 7.508 -7.043 -11.438 1 98.88 92 PHE A CA 1
ATOM 695 C C . PHE A 1 92 ? 6.77 -5.781 -11.875 1 98.88 92 PHE A C 1
ATOM 697 O O . PHE A 1 92 ? 5.555 -5.809 -12.078 1 98.88 92 PHE A O 1
ATOM 704 N N . ASN A 1 93 ? 7.504 -4.684 -12.047 1 98.88 93 ASN A N 1
ATOM 705 C CA . ASN A 1 93 ? 6.883 -3.434 -12.477 1 98.88 93 ASN A CA 1
ATOM 706 C C . ASN A 1 93 ? 6.16 -3.598 -13.812 1 98.88 93 ASN A C 1
ATOM 708 O O . ASN A 1 93 ? 5.02 -3.154 -13.961 1 98.88 93 ASN A O 1
ATOM 712 N N . LYS A 1 94 ? 6.828 -4.281 -14.734 1 98.94 94 LYS A N 1
ATOM 713 C CA . LYS A 1 94 ? 6.273 -4.473 -16.078 1 98.94 94 LYS A CA 1
ATOM 714 C C . LYS A 1 94 ? 4.969 -5.266 -16.016 1 98.94 94 LYS A C 1
ATOM 716 O O . LYS A 1 94 ? 3.955 -4.84 -16.578 1 98.94 94 LYS A O 1
ATOM 721 N N . GLU A 1 95 ? 4.984 -6.383 -15.289 1 98.94 95 GLU A N 1
ATOM 722 C CA . GLU A 1 95 ? 3.816 -7.254 -15.258 1 98.94 95 GLU A CA 1
ATOM 723 C C . GLU A 1 95 ? 2.684 -6.637 -14.445 1 98.94 95 GLU A C 1
ATOM 725 O O . GLU A 1 95 ? 1.508 -6.832 -14.758 1 98.94 95 GLU A O 1
ATOM 730 N N . ALA A 1 96 ? 3.033 -5.922 -13.383 1 98.94 96 ALA A N 1
ATOM 731 C CA . ALA A 1 96 ? 2.023 -5.23 -12.586 1 98.94 96 ALA A CA 1
ATOM 732 C C . ALA A 1 96 ? 1.346 -4.129 -13.398 1 98.94 96 ALA A C 1
ATOM 734 O O . ALA A 1 96 ? 0.127 -3.957 -13.32 1 98.94 96 ALA A O 1
ATOM 735 N N . ASN A 1 97 ? 2.117 -3.369 -14.172 1 98.94 97 ASN A N 1
ATOM 736 C CA . ASN A 1 97 ? 1.548 -2.34 -15.039 1 98.94 97 ASN A CA 1
ATOM 737 C C . ASN A 1 97 ? 0.629 -2.943 -16.094 1 98.94 97 ASN A C 1
ATOM 739 O O . ASN A 1 97 ? -0.445 -2.406 -16.375 1 98.94 97 ASN A O 1
ATOM 743 N N . GLU A 1 98 ? 1.065 -4.039 -16.656 1 98.94 98 GLU A N 1
ATOM 744 C CA . GLU A 1 98 ? 0.219 -4.715 -17.641 1 98.94 98 GLU A CA 1
ATOM 745 C C . GLU A 1 98 ? -1.068 -5.223 -17 1 98.94 98 GLU A C 1
ATOM 747 O O . GLU A 1 98 ? -2.133 -5.188 -17.625 1 98.94 98 GLU A O 1
ATOM 752 N N . LEU A 1 99 ? -0.976 -5.707 -15.773 1 98.94 99 LEU A N 1
ATOM 753 C CA . LEU A 1 99 ? -2.162 -6.176 -15.07 1 98.94 99 LEU A CA 1
ATOM 754 C C . LEU A 1 99 ? -3.186 -5.051 -14.922 1 98.94 99 LEU A C 1
ATOM 756 O O . LEU A 1 99 ? -4.383 -5.27 -15.109 1 98.94 99 LEU A O 1
ATOM 760 N N . ALA A 1 100 ? -2.736 -3.873 -14.578 1 98.94 100 ALA A N 1
ATOM 761 C CA . ALA A 1 100 ? -3.641 -2.734 -14.445 1 98.94 100 ALA A CA 1
ATOM 762 C C . ALA A 1 100 ? -4.328 -2.426 -15.773 1 98.94 100 ALA A C 1
ATOM 764 O O . ALA A 1 100 ? -5.535 -2.17 -15.812 1 98.94 100 ALA A O 1
ATOM 765 N N . LYS A 1 101 ? -3.592 -2.482 -16.859 1 98.94 101 LYS A N 1
ATOM 766 C CA . LYS A 1 101 ? -4.16 -2.246 -18.188 1 98.94 101 LYS A CA 1
ATOM 767 C C . LYS A 1 101 ? -5.207 -3.301 -18.531 1 98.94 101 LYS A C 1
ATOM 769 O O . LYS A 1 101 ? -6.297 -2.971 -19 1 98.94 101 LYS A O 1
ATOM 774 N N . VAL A 1 102 ? -4.867 -4.535 -18.297 1 98.88 102 VAL A N 1
ATOM 775 C CA . VAL A 1 102 ? -5.734 -5.66 -18.641 1 98.88 102 VAL A CA 1
ATOM 776 C C . VAL A 1 102 ? -7 -5.613 -17.797 1 98.88 102 VAL A C 1
ATOM 778 O O . VAL A 1 102 ? -8.102 -5.875 -18.281 1 98.88 102 VAL A O 1
ATOM 781 N N . ALA A 1 103 ? -6.859 -5.258 -16.531 1 98.81 103 ALA A N 1
ATOM 782 C CA . ALA A 1 103 ? -8.008 -5.188 -15.641 1 98.81 103 ALA A CA 1
ATOM 783 C C . ALA A 1 103 ? -9.031 -4.168 -16.141 1 98.81 103 ALA A C 1
ATOM 785 O O . ALA A 1 103 ? -10.234 -4.355 -15.961 1 98.81 103 ALA A O 1
ATOM 786 N N . ALA A 1 104 ? -8.57 -3.121 -16.781 1 98.5 104 ALA A N 1
ATOM 787 C CA . ALA A 1 104 ? -9.445 -2.055 -17.266 1 98.5 104 ALA A CA 1
ATOM 788 C C . ALA A 1 104 ? -10.336 -2.547 -18.406 1 98.5 104 ALA A C 1
ATOM 790 O O . ALA A 1 104 ? -11.352 -1.92 -18.719 1 98.5 104 ALA A O 1
ATOM 791 N N . THR A 1 105 ? -9.992 -3.676 -18.984 1 98 105 THR A N 1
ATOM 792 C CA . THR A 1 105 ? -10.773 -4.203 -20.094 1 98 105 THR A CA 1
ATOM 793 C C . THR A 1 105 ? -12.008 -4.941 -19.578 1 98 105 THR A C 1
ATOM 795 O O . THR A 1 105 ? -12.977 -5.137 -20.328 1 98 105 THR A O 1
ATOM 798 N N . GLY A 1 106 ? -11.922 -5.531 -18.375 1 96.81 106 GLY A N 1
ATOM 799 C CA . GLY A 1 106 ? -13.016 -6.32 -17.828 1 96.81 106 GLY A CA 1
ATOM 800 C C . GLY A 1 106 ? -13.008 -7.762 -18.297 1 96.81 106 GLY A C 1
ATOM 801 O O . GLY A 1 106 ? -13.93 -8.523 -17.984 1 96.81 106 GLY A O 1
ATOM 802 N N . ASP A 1 107 ? -11.992 -8.164 -19 1 97.25 107 ASP A N 1
ATOM 803 C CA . ASP A 1 107 ? -11.859 -9.523 -19.5 1 97.25 107 ASP A CA 1
ATOM 804 C C . ASP A 1 107 ? -11.25 -10.438 -18.438 1 97.25 107 ASP A C 1
ATOM 806 O O . ASP A 1 107 ? -10.031 -10.516 -18.297 1 97.25 107 ASP A O 1
ATOM 810 N N . ALA A 1 108 ? -12.102 -11.18 -17.797 1 97.69 108 ALA A N 1
ATOM 811 C CA . ALA A 1 108 ? -11.664 -11.977 -16.641 1 97.69 108 ALA A CA 1
ATOM 812 C C . ALA A 1 108 ? -10.594 -12.984 -17.047 1 97.69 108 ALA A C 1
ATOM 814 O O . ALA A 1 108 ? -9.648 -13.227 -16.297 1 97.69 108 ALA A O 1
ATOM 815 N N . ALA A 1 109 ? -10.75 -13.578 -18.125 1 98.06 109 ALA A N 1
ATOM 816 C CA . ALA A 1 109 ? -9.781 -14.562 -18.594 1 98.06 109 ALA A CA 1
ATOM 817 C C . ALA A 1 109 ? -8.414 -13.93 -18.828 1 98.06 109 ALA A C 1
ATOM 819 O O . ALA A 1 109 ? -7.383 -14.5 -18.469 1 98.06 109 ALA A O 1
ATOM 820 N N . ALA A 1 110 ? -8.398 -12.727 -19.453 1 98.69 110 ALA A N 1
ATOM 821 C CA . ALA A 1 110 ? -7.145 -12.008 -19.672 1 98.69 110 ALA A CA 1
ATOM 822 C C . ALA A 1 110 ? -6.512 -11.578 -18.359 1 98.69 110 ALA A C 1
ATOM 824 O O . ALA A 1 110 ? -5.289 -11.625 -18.203 1 98.69 110 ALA A O 1
ATOM 825 N N . VAL A 1 111 ? -7.375 -11.141 -17.453 1 98.88 111 VAL A N 1
ATOM 826 C CA . VAL A 1 111 ? -6.875 -10.758 -16.141 1 98.88 111 VAL A CA 1
ATOM 827 C C . VAL A 1 111 ? -6.238 -11.969 -15.453 1 98.88 111 VAL A C 1
ATOM 829 O O . VAL A 1 111 ? -5.156 -11.859 -14.867 1 98.88 111 VAL A O 1
ATOM 832 N N . LYS A 1 112 ? -6.879 -13.102 -15.531 1 98.75 112 LYS A N 1
ATOM 833 C CA . LYS A 1 112 ? -6.355 -14.328 -14.93 1 98.75 112 LYS A CA 1
ATOM 834 C C . LYS A 1 112 ? -4.984 -14.672 -15.5 1 98.75 112 LYS A C 1
ATOM 836 O O . LYS A 1 112 ? -4.062 -15.008 -14.75 1 98.75 112 LYS A O 1
ATOM 841 N N . ALA A 1 113 ? -4.852 -14.594 -16.781 1 98.88 113 ALA A N 1
ATOM 842 C CA . ALA A 1 113 ? -3.574 -14.898 -17.422 1 98.88 113 ALA A CA 1
ATOM 843 C C . ALA A 1 113 ? -2.482 -13.945 -16.953 1 98.88 113 ALA A C 1
ATOM 845 O O . ALA A 1 113 ? -1.379 -14.375 -16.609 1 98.88 113 ALA A O 1
ATOM 846 N N . GLN A 1 114 ? -2.795 -12.656 -16.938 1 98.94 114 GLN A N 1
ATOM 847 C CA . GLN A 1 114 ? -1.818 -11.648 -16.531 1 98.94 114 GLN A CA 1
ATOM 848 C C . GLN A 1 114 ? -1.497 -11.766 -15.047 1 98.94 114 GLN A C 1
ATOM 850 O O . GLN A 1 114 ? -0.361 -11.523 -14.633 1 98.94 114 GLN A O 1
ATOM 855 N N . PHE A 1 115 ? -2.48 -12.117 -14.242 1 98.94 115 PHE A N 1
ATOM 856 C CA . PHE A 1 115 ? -2.295 -12.367 -12.82 1 98.94 115 PHE A CA 1
ATOM 857 C C . PHE A 1 115 ? -1.226 -13.43 -12.594 1 98.94 115 PHE A C 1
ATOM 859 O O . PHE A 1 115 ? -0.375 -13.289 -11.719 1 98.94 115 PHE A O 1
ATOM 866 N N . GLY A 1 116 ? -1.314 -14.438 -13.328 1 98.88 116 GLY A N 1
ATOM 867 C CA . GLY A 1 116 ? -0.306 -15.484 -13.258 1 98.88 116 GLY A CA 1
ATOM 868 C C . GLY A 1 116 ? 1.1 -14.977 -13.516 1 98.88 116 GLY A C 1
ATOM 869 O O . GLY A 1 116 ? 2.045 -15.375 -12.836 1 98.88 116 GLY A O 1
ATOM 870 N N . LYS A 1 117 ? 1.247 -14.094 -14.508 1 98.94 117 LYS A N 1
ATOM 871 C CA . LYS A 1 117 ? 2.551 -13.523 -14.836 1 98.94 117 LYS A CA 1
ATOM 872 C C . LYS A 1 117 ? 3.084 -12.672 -13.695 1 98.94 117 LYS A C 1
ATOM 874 O O . LYS A 1 117 ? 4.277 -12.703 -13.391 1 98.94 117 LYS A O 1
ATOM 879 N N . VAL A 1 118 ? 2.229 -11.93 -13.039 1 98.94 118 VAL A N 1
ATOM 880 C CA . VAL A 1 118 ? 2.633 -11.156 -11.875 1 98.94 118 VAL A CA 1
ATOM 881 C C . VAL A 1 118 ? 3.113 -12.094 -10.766 1 98.94 118 VAL A C 1
ATOM 883 O O . VAL A 1 118 ? 4.16 -11.859 -10.156 1 98.94 118 VAL A O 1
ATOM 886 N N . GLY A 1 119 ? 2.361 -13.141 -10.508 1 98.75 119 GLY A N 1
ATOM 887 C CA . GLY A 1 119 ? 2.75 -14.117 -9.5 1 98.75 119 GLY A CA 1
ATOM 888 C C . GLY A 1 119 ? 4.121 -14.719 -9.75 1 98.75 119 GLY A C 1
ATOM 889 O O . GLY A 1 119 ? 4.883 -14.945 -8.812 1 98.75 119 GLY A O 1
ATOM 890 N N . GLN A 1 120 ? 4.441 -14.93 -11.047 1 98.69 120 GLN A N 1
ATOM 891 C CA . GLN A 1 120 ? 5.734 -15.508 -11.398 1 98.69 120 GLN A CA 1
ATOM 892 C C . GLN A 1 120 ? 6.875 -14.555 -11.055 1 98.69 120 GLN A C 1
ATOM 894 O O . GLN A 1 120 ? 7.969 -14.992 -10.695 1 98.69 120 GLN A O 1
ATOM 899 N N . THR A 1 121 ? 6.598 -13.305 -11.164 1 98.62 121 THR A N 1
ATOM 900 C CA . THR A 1 121 ? 7.629 -12.344 -10.797 1 98.62 121 THR A CA 1
ATOM 901 C C . THR A 1 121 ? 7.867 -12.352 -9.289 1 98.62 121 THR A C 1
ATOM 903 O O . THR A 1 121 ? 9 -12.18 -8.828 1 98.62 121 THR A O 1
ATOM 906 N N . CYS A 1 122 ? 6.848 -12.555 -8.492 1 98.38 122 CYS A N 1
ATOM 907 C CA . CYS A 1 122 ? 7.027 -12.672 -7.047 1 98.38 122 CYS A CA 1
ATOM 908 C C . CYS A 1 122 ? 7.863 -13.891 -6.695 1 98.38 122 CYS A C 1
ATOM 910 O O . CYS A 1 122 ? 8.797 -13.805 -5.895 1 98.38 122 CYS A O 1
ATOM 912 N N . LYS A 1 123 ? 7.484 -14.977 -7.262 1 97.75 123 LYS A N 1
ATOM 913 C CA . LYS A 1 123 ? 8.195 -16.234 -7.051 1 97.75 123 LYS A CA 1
ATOM 914 C C . LYS A 1 123 ? 9.672 -16.094 -7.414 1 97.75 123 LYS A C 1
ATOM 916 O O . LYS A 1 123 ? 10.539 -16.594 -6.695 1 97.75 123 LYS A O 1
ATOM 921 N N . ALA A 1 124 ? 9.961 -15.461 -8.555 1 97.25 124 ALA A N 1
ATOM 922 C CA . ALA A 1 124 ? 11.328 -15.289 -9.031 1 97.25 124 ALA A CA 1
ATOM 923 C C . ALA A 1 124 ? 12.172 -14.531 -8.016 1 97.25 124 ALA A C 1
ATOM 925 O O . ALA A 1 124 ? 13.352 -14.844 -7.812 1 97.25 124 ALA A O 1
ATOM 926 N N . CYS A 1 125 ? 11.57 -13.633 -7.348 1 97.75 125 CYS A N 1
ATOM 927 C CA . CYS A 1 125 ? 12.305 -12.883 -6.336 1 97.75 125 CYS A CA 1
ATOM 928 C C . CYS A 1 125 ? 12.414 -13.68 -5.043 1 97.75 125 CYS A C 1
ATOM 930 O O . CYS A 1 125 ? 13.5 -13.781 -4.461 1 97.75 125 CYS A O 1
ATOM 932 N N . HIS A 1 126 ? 11.305 -14.266 -4.578 1 96.88 126 HIS A N 1
ATOM 933 C CA . HIS A 1 126 ? 11.281 -14.938 -3.285 1 96.88 126 HIS A CA 1
ATOM 934 C C . HIS A 1 126 ? 12.188 -16.156 -3.281 1 96.88 126 HIS A C 1
ATOM 936 O O . HIS A 1 126 ? 12.828 -16.469 -2.271 1 96.88 126 HIS A O 1
ATOM 942 N N . ASP A 1 127 ? 12.266 -16.828 -4.398 1 96.31 127 ASP A N 1
ATOM 943 C CA . ASP A 1 127 ? 13.102 -18.016 -4.5 1 96.31 127 ASP A CA 1
ATOM 944 C C . ASP A 1 127 ? 14.57 -17.672 -4.238 1 96.31 127 ASP A C 1
ATOM 946 O O . ASP A 1 127 ? 15.289 -18.453 -3.613 1 96.31 127 ASP A O 1
ATOM 950 N N . ASP A 1 128 ? 14.977 -16.516 -4.594 1 96.19 128 ASP A N 1
ATOM 951 C CA . ASP A 1 128 ? 16.406 -16.203 -4.555 1 96.19 128 ASP A CA 1
ATOM 952 C C . ASP A 1 128 ? 16.734 -15.352 -3.328 1 96.19 128 ASP A C 1
ATOM 954 O O . ASP A 1 128 ? 17.859 -15.414 -2.811 1 96.19 128 ASP A O 1
ATOM 958 N N . PHE A 1 129 ? 15.703 -14.656 -2.822 1 97.5 129 PHE A N 1
ATOM 959 C CA . PHE A 1 129 ? 16.141 -13.602 -1.916 1 97.5 129 PHE A CA 1
ATOM 960 C C . PHE A 1 129 ? 15.359 -13.648 -0.609 1 97.5 129 PHE A C 1
ATOM 962 O O . PHE A 1 129 ? 15.562 -12.805 0.27 1 97.5 129 PHE A O 1
ATOM 969 N N . ARG A 1 130 ? 14.508 -14.523 -0.459 1 96.25 130 ARG A N 1
ATOM 970 C CA . ARG A 1 130 ? 13.758 -14.656 0.784 1 96.25 130 ARG A CA 1
ATOM 971 C C . ARG A 1 130 ? 14.055 -15.992 1.462 1 96.25 130 ARG A C 1
ATOM 973 O O . ARG A 1 130 ? 14 -17.047 0.821 1 96.25 130 ARG A O 1
ATOM 980 N N . ARG A 1 131 ? 14.312 -15.891 2.754 1 94.81 131 ARG A N 1
ATOM 981 C CA . ARG A 1 131 ? 14.5 -17.125 3.523 1 94.81 131 ARG A CA 1
ATOM 982 C C . ARG A 1 131 ? 13.18 -17.828 3.748 1 94.81 131 ARG A C 1
ATOM 984 O O . ARG A 1 131 ? 12.156 -17.188 3.994 1 94.81 131 ARG A O 1
ATOM 991 N N . LYS A 1 132 ? 13.266 -19.109 3.561 1 84.69 132 LYS A N 1
ATOM 992 C CA . LYS A 1 132 ? 12.078 -19.922 3.781 1 84.69 132 LYS A CA 1
ATOM 993 C C . LYS A 1 132 ? 11.867 -20.203 5.27 1 84.69 132 LYS A C 1
ATOM 995 O O . LYS A 1 132 ? 12.828 -20.359 6.02 1 84.69 132 LYS A O 1
ATOM 1000 N N . ASP A 1 133 ? 10.633 -19.906 5.906 1 65.56 133 ASP A N 1
ATOM 1001 C CA . ASP A 1 133 ? 10.375 -20.266 7.293 1 65.56 133 ASP A CA 1
ATOM 1002 C C . ASP A 1 133 ? 10.727 -21.734 7.551 1 65.56 133 ASP A C 1
ATOM 1004 O O . ASP A 1 133 ? 10.695 -22.562 6.633 1 65.56 133 ASP A O 1
ATOM 1008 N N . GLU B 1 1 ? -11.117 -19.641 1.289 1 60.38 1 GLU B N 1
ATOM 1009 C CA . GLU B 1 1 ? -11.812 -19.234 2.508 1 60.38 1 GLU B CA 1
ATOM 1010 C C . GLU B 1 1 ? -11.695 -17.734 2.744 1 60.38 1 GLU B C 1
ATOM 1012 O O . GLU B 1 1 ? -10.672 -17.125 2.434 1 60.38 1 GLU B O 1
ATOM 1017 N N . PRO B 1 2 ? -12.836 -17.203 3.193 1 71.62 2 PRO B N 1
ATOM 1018 C CA . PRO B 1 2 ? -12.711 -15.773 3.492 1 71.62 2 PRO B CA 1
ATOM 1019 C C . PRO B 1 2 ? -11.578 -15.477 4.473 1 71.62 2 PRO B C 1
ATOM 1021 O O . PRO B 1 2 ? -11.273 -16.297 5.34 1 71.62 2 PRO B O 1
ATOM 1024 N N . ALA B 1 3 ? -10.961 -14.375 4.242 1 82.19 3 ALA B N 1
ATOM 1025 C CA . ALA B 1 3 ? -9.875 -13.969 5.133 1 82.19 3 ALA B CA 1
ATOM 1026 C C . ALA B 1 3 ? -10.352 -13.914 6.582 1 82.19 3 ALA B C 1
ATOM 1028 O O . ALA B 1 3 ? -11.469 -13.469 6.863 1 82.19 3 ALA B O 1
ATOM 1029 N N . LYS B 1 4 ? -9.461 -14.398 7.418 1 90.06 4 LYS B N 1
ATOM 1030 C CA . LYS B 1 4 ? -9.742 -14.305 8.852 1 90.06 4 LYS B CA 1
ATOM 1031 C C . LYS B 1 4 ? -9.672 -12.859 9.328 1 90.06 4 LYS B C 1
ATOM 1033 O O . LYS B 1 4 ? -9.039 -12.016 8.688 1 90.06 4 LYS B O 1
ATOM 1038 N N . SER B 1 5 ? -10.352 -12.547 10.406 1 92.69 5 SER B N 1
ATOM 1039 C CA . SER B 1 5 ? -10.352 -11.211 10.984 1 92.69 5 SER B CA 1
ATOM 1040 C C . SER B 1 5 ? -8.93 -10.719 11.258 1 92.69 5 SER B C 1
ATOM 1042 O O . SER B 1 5 ? -8.625 -9.547 11.055 1 92.69 5 SER B O 1
ATOM 1044 N N . GLU B 1 6 ? -8.07 -11.609 11.617 1 93 6 GLU B N 1
ATOM 1045 C CA . GLU B 1 6 ? -6.688 -11.227 11.898 1 93 6 GLU B CA 1
ATOM 1046 C C . GLU B 1 6 ? -5.961 -10.805 10.625 1 93 6 GLU B C 1
ATOM 1048 O O . GLU B 1 6 ? -5.125 -9.898 10.648 1 93 6 GLU B O 1
ATOM 1053 N N . ASP B 1 7 ? -6.25 -11.5 9.578 1 94.31 7 ASP B N 1
ATOM 1054 C CA . ASP B 1 7 ? -5.672 -11.109 8.297 1 94.31 7 ASP B CA 1
ATOM 1055 C C . ASP B 1 7 ? -6.137 -9.719 7.879 1 94.31 7 ASP B C 1
ATOM 1057 O O . ASP B 1 7 ? -5.34 -8.906 7.406 1 94.31 7 ASP B O 1
ATOM 1061 N N . LEU B 1 8 ? -7.402 -9.445 8.086 1 96.62 8 LEU B N 1
ATOM 1062 C CA . LEU B 1 8 ? -7.957 -8.148 7.719 1 96.62 8 LEU B CA 1
ATOM 1063 C C . LEU B 1 8 ? -7.309 -7.031 8.523 1 96.62 8 LEU B C 1
ATOM 1065 O O . LEU B 1 8 ? -6.988 -5.973 7.98 1 96.62 8 LEU B O 1
ATOM 1069 N N . ILE B 1 9 ? -7.066 -7.281 9.742 1 96.69 9 ILE B N 1
ATOM 1070 C CA . ILE B 1 9 ? -6.438 -6.281 10.602 1 96.69 9 ILE B CA 1
ATOM 1071 C C . ILE B 1 9 ? -4.98 -6.094 10.195 1 96.69 9 ILE B C 1
ATOM 1073 O O . ILE B 1 9 ? -4.484 -4.965 10.148 1 96.69 9 ILE B O 1
ATOM 1077 N N . LYS B 1 10 ? -4.336 -7.176 9.883 1 95 10 LYS B N 1
ATOM 1078 C CA . LYS B 1 10 ? -2.955 -7.102 9.414 1 95 10 LYS B CA 1
ATOM 1079 C C . LYS B 1 10 ? -2.861 -6.289 8.125 1 95 10 LYS B C 1
ATOM 1081 O O . LYS B 1 10 ? -1.977 -5.445 7.977 1 95 10 LYS B O 1
ATOM 1086 N N . TRP B 1 11 ? -3.795 -6.496 7.277 1 97.12 11 TRP B N 1
ATOM 1087 C CA . TRP B 1 11 ? -3.783 -5.797 5.996 1 97.12 11 TRP B CA 1
ATOM 1088 C C . TRP B 1 11 ? -4.137 -4.324 6.176 1 97.12 11 TRP B C 1
ATOM 1090 O O . TRP B 1 11 ? -3.498 -3.451 5.586 1 97.12 11 TRP B O 1
ATOM 1100 N N . ARG B 1 12 ? -5.094 -4.016 7.016 1 96.75 12 ARG B N 1
ATOM 1101 C CA . ARG B 1 12 ? -5.461 -2.617 7.215 1 96.75 12 ARG B CA 1
ATOM 1102 C C . ARG B 1 12 ? -4.32 -1.834 7.852 1 96.75 12 ARG B C 1
ATOM 1104 O O . ARG B 1 12 ? -4.008 -0.721 7.426 1 96.75 12 ARG B O 1
ATOM 1111 N N . GLN B 1 13 ? -3.67 -2.426 8.844 1 96.25 13 GLN B N 1
ATOM 1112 C CA . GLN B 1 13 ? -2.547 -1.759 9.5 1 96.25 13 GLN B CA 1
ATOM 1113 C C . GLN B 1 13 ? -1.365 -1.617 8.539 1 96.25 13 GLN B C 1
ATOM 1115 O O . GLN B 1 13 ? -0.626 -0.632 8.602 1 96.25 13 GLN B O 1
ATOM 1120 N N . SER B 1 14 ? -1.222 -2.559 7.684 1 97.5 14 SER B N 1
ATOM 1121 C CA . SER B 1 14 ? -0.169 -2.473 6.68 1 97.5 14 SER B CA 1
ATOM 1122 C C . SER B 1 14 ? -0.45 -1.357 5.676 1 97.5 14 SER B C 1
ATOM 1124 O O . SER B 1 14 ? 0.457 -0.613 5.297 1 97.5 14 SER B O 1
ATOM 1126 N N . ALA B 1 15 ? -1.692 -1.265 5.242 1 98.31 15 ALA B N 1
ATOM 1127 C CA . ALA B 1 15 ? -2.049 -0.187 4.324 1 98.31 15 ALA B CA 1
ATOM 1128 C C . ALA B 1 15 ? -1.749 1.178 4.934 1 98.31 15 ALA B C 1
ATOM 1130 O O . ALA B 1 15 ? -1.185 2.053 4.273 1 98.31 15 ALA B O 1
ATOM 1131 N N . TYR B 1 16 ? -2.035 1.354 6.199 1 97.25 16 TYR B N 1
ATOM 1132 C CA . TYR B 1 16 ? -1.769 2.631 6.852 1 97.25 16 TYR B CA 1
ATOM 1133 C C . TYR B 1 16 ? -0.27 2.863 7.008 1 97.25 16 TYR B C 1
ATOM 1135 O O . TYR B 1 16 ? 0.196 4.004 6.953 1 97.25 16 TYR B O 1
ATOM 1143 N N . GLN B 1 17 ? 0.489 1.801 7.168 1 96.75 17 GLN B N 1
ATOM 1144 C CA . GLN B 1 17 ? 1.938 1.968 7.211 1 96.75 17 GLN B CA 1
ATOM 1145 C C . GLN B 1 17 ? 2.486 2.391 5.852 1 96.75 17 GLN B C 1
ATOM 1147 O O . GLN B 1 17 ? 3.418 3.193 5.773 1 96.75 17 GLN B O 1
ATOM 1152 N N . VAL B 1 18 ? 1.929 1.857 4.797 1 98.44 18 VAL B N 1
ATOM 1153 C CA . VAL B 1 18 ? 2.371 2.266 3.467 1 98.44 18 VAL B CA 1
ATOM 1154 C C . VAL B 1 18 ? 1.987 3.725 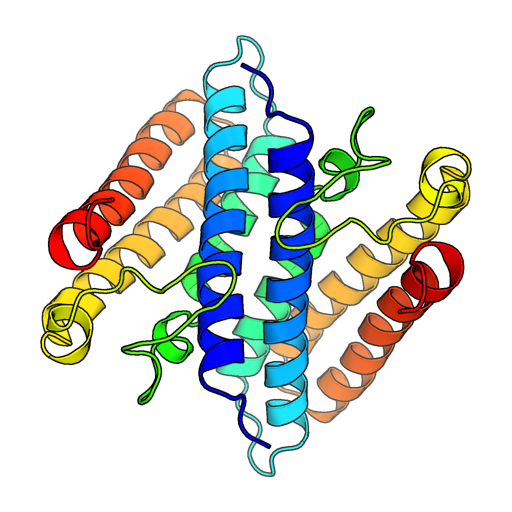3.219 1 98.44 18 VAL B C 1
ATOM 1156 O O . VAL B 1 18 ? 2.758 4.484 2.627 1 98.44 18 VAL B O 1
ATOM 1159 N N . LEU B 1 19 ? 0.79 4.109 3.672 1 98.75 19 LEU B N 1
ATOM 1160 C CA . LEU B 1 19 ? 0.427 5.523 3.629 1 98.75 19 LEU B CA 1
ATOM 1161 C C . LEU B 1 19 ? 1.432 6.363 4.41 1 98.75 19 LEU B C 1
ATOM 1163 O O . LEU B 1 19 ? 1.883 7.406 3.926 1 98.75 19 LEU B O 1
ATOM 1167 N N . HIS B 1 20 ? 1.798 5.902 5.57 1 97.31 20 HIS B N 1
ATOM 1168 C CA . HIS B 1 20 ? 2.762 6.613 6.406 1 97.31 20 HIS B CA 1
ATOM 1169 C C . HIS B 1 20 ? 4.094 6.785 5.684 1 97.31 20 HIS B C 1
ATOM 1171 O O . HIS B 1 20 ? 4.637 7.891 5.621 1 97.31 20 HIS B O 1
ATOM 1177 N N . TRP B 1 21 ? 4.582 5.77 5.137 1 98.12 21 TRP B N 1
ATOM 1178 C CA . TRP B 1 21 ? 5.836 5.805 4.387 1 98.12 21 TRP B CA 1
ATOM 1179 C C . TRP B 1 21 ? 5.777 6.848 3.277 1 98.12 21 TRP B C 1
ATOM 1181 O O . TRP B 1 21 ? 6.691 7.664 3.139 1 98.12 21 TRP B O 1
ATOM 1191 N N . ASN B 1 22 ? 4.691 6.84 2.549 1 98.75 22 ASN B N 1
ATOM 1192 C CA . ASN B 1 22 ? 4.605 7.715 1.384 1 98.75 22 ASN B CA 1
ATOM 1193 C C . ASN B 1 22 ? 4.328 9.156 1.786 1 98.75 22 ASN B C 1
ATOM 1195 O O . ASN B 1 22 ? 4.797 10.094 1.13 1 98.75 22 ASN B O 1
ATOM 1199 N N . MET B 1 23 ? 3.584 9.344 2.889 1 98.69 23 MET B N 1
ATOM 1200 C CA . MET B 1 23 ? 3.4 10.695 3.402 1 98.69 23 MET B CA 1
ATOM 1201 C C . MET B 1 23 ? 4.719 11.273 3.904 1 98.69 23 MET B C 1
ATOM 1203 O O . MET B 1 23 ? 5.055 12.422 3.604 1 98.69 23 MET B O 1
ATOM 1207 N N . ASP B 1 24 ? 5.473 10.461 4.586 1 97.81 24 ASP B N 1
ATOM 1208 C CA . ASP B 1 24 ? 6.75 10.914 5.125 1 97.81 24 ASP B CA 1
ATOM 1209 C C . ASP B 1 24 ? 7.715 11.297 4.008 1 97.81 24 ASP B C 1
ATOM 1211 O O . ASP B 1 24 ? 8.328 12.367 4.047 1 97.81 24 ASP B O 1
ATOM 1215 N N . ARG B 1 25 ? 7.84 10.484 3.059 1 97.25 25 ARG B N 1
ATOM 1216 C CA . ARG B 1 25 ? 8.836 10.758 2.029 1 97.25 25 ARG B CA 1
ATOM 1217 C C . ARG B 1 25 ? 8.414 11.93 1.153 1 97.25 25 ARG B C 1
ATOM 1219 O O . ARG B 1 25 ? 9.258 12.688 0.669 1 97.25 25 ARG B O 1
ATOM 1226 N N . LEU B 1 26 ? 7.086 12.031 0.961 1 98.56 26 LEU B N 1
ATOM 1227 C CA . LEU B 1 26 ? 6.621 13.188 0.195 1 98.56 26 LEU B CA 1
ATOM 1228 C C . LEU B 1 26 ? 6.895 14.484 0.946 1 98.56 26 LEU B C 1
ATOM 1230 O O . LEU B 1 26 ? 7.32 15.477 0.349 1 98.56 26 LEU B O 1
ATOM 1234 N N . LYS B 1 27 ? 6.656 14.461 2.213 1 98.31 27 LYS B N 1
ATOM 1235 C CA . LYS B 1 27 ? 6.945 15.641 3.029 1 98.31 27 LYS B CA 1
ATOM 1236 C C . LYS B 1 27 ? 8.422 16.016 2.957 1 98.31 27 LYS B C 1
ATOM 1238 O O . LYS B 1 27 ? 8.766 17.172 2.758 1 98.31 27 LYS B O 1
ATOM 1243 N N . ALA B 1 28 ? 9.281 15.023 3.139 1 97.31 28 ALA B N 1
ATOM 1244 C CA . ALA B 1 28 ? 10.719 15.258 3.062 1 97.31 28 ALA B CA 1
ATOM 1245 C C . ALA B 1 28 ? 11.102 15.844 1.707 1 97.31 28 ALA B C 1
ATOM 1247 O O . ALA B 1 28 ? 11.961 16.734 1.629 1 97.31 28 ALA B O 1
ATOM 1248 N N . ASN B 1 29 ? 10.5 15.344 0.684 1 97.94 29 ASN B N 1
ATOM 1249 C CA . ASN B 1 29 ? 10.758 15.82 -0.672 1 97.94 29 ASN B CA 1
ATOM 1250 C C . ASN B 1 29 ? 10.344 17.281 -0.841 1 97.94 29 ASN B C 1
ATOM 1252 O O . ASN B 1 29 ? 11.117 18.094 -1.348 1 97.94 29 ASN B O 1
ATOM 1256 N N . ILE B 1 30 ? 9.172 17.578 -0.405 1 97.31 30 ILE B N 1
ATOM 1257 C CA . ILE B 1 30 ? 8.609 18.906 -0.505 1 97.31 30 ILE B CA 1
ATOM 1258 C C . ILE B 1 30 ? 9.477 19.891 0.272 1 97.31 30 ILE B C 1
ATOM 1260 O O . ILE B 1 30 ? 9.641 21.047 -0.141 1 97.31 30 ILE B O 1
ATOM 1264 N N . ASP B 1 31 ? 10.031 19.5 1.336 1 95.44 31 ASP B N 1
ATOM 1265 C CA . ASP B 1 31 ? 10.781 20.391 2.229 1 95.44 31 ASP B CA 1
ATOM 1266 C C . ASP B 1 31 ? 12.242 20.484 1.803 1 95.44 31 ASP B C 1
ATOM 1268 O O . ASP B 1 31 ? 13 21.297 2.344 1 95.44 31 ASP B O 1
ATOM 1272 N N . SER B 1 32 ? 12.609 19.719 0.873 1 94.5 32 SER B N 1
ATOM 1273 C CA . SER B 1 32 ? 13.984 19.734 0.375 1 94.5 32 SER B CA 1
ATOM 1274 C C . SER B 1 32 ? 14.211 20.922 -0.566 1 94.5 32 SER B C 1
ATOM 1276 O O . SER B 1 32 ? 13.289 21.344 -1.274 1 94.5 32 SER B O 1
ATOM 1278 N N . PRO B 1 33 ? 15.43 21.469 -0.574 1 94.81 33 PRO B N 1
ATOM 1279 C CA . PRO B 1 33 ? 15.734 22.562 -1.511 1 94.81 33 PRO B CA 1
ATOM 1280 C C . PRO B 1 33 ? 15.602 22.125 -2.971 1 94.81 33 PRO B C 1
ATOM 1282 O O . PRO B 1 33 ? 15.383 22.969 -3.846 1 94.81 33 PRO B O 1
ATOM 1285 N N . GLN B 1 34 ? 15.781 20.906 -3.205 1 95.75 34 GLN B N 1
ATOM 1286 C CA . GLN B 1 34 ? 15.625 20.375 -4.551 1 95.75 34 GLN B CA 1
ATOM 1287 C C . GLN B 1 34 ? 14.477 19.359 -4.605 1 95.75 34 GLN B C 1
ATOM 1289 O O . GLN B 1 34 ? 14.68 18.172 -4.355 1 95.75 34 GLN B O 1
ATOM 1294 N N . TYR B 1 35 ? 13.336 19.859 -5.02 1 97.44 35 TYR B N 1
ATOM 1295 C CA . TYR B 1 35 ? 12.172 19 -5.168 1 97.44 35 TYR B CA 1
ATOM 1296 C C . TYR B 1 35 ? 12.344 18.031 -6.328 1 97.44 35 TYR B C 1
ATOM 1298 O O . TYR B 1 35 ? 12.672 18.438 -7.445 1 97.44 35 TYR B O 1
ATOM 1306 N N . ASN B 1 36 ? 12.156 16.719 -6.027 1 98.44 36 ASN B N 1
ATOM 1307 C CA . ASN B 1 36 ? 12.203 15.68 -7.047 1 98.44 36 ASN B CA 1
ATOM 1308 C C . ASN B 1 36 ? 10.805 15.312 -7.531 1 98.44 36 ASN B C 1
ATOM 1310 O O . ASN B 1 36 ? 10.078 14.578 -6.859 1 98.44 36 ASN B O 1
ATOM 1314 N N . LYS B 1 37 ? 10.492 15.82 -8.68 1 98.44 37 LYS B N 1
ATOM 1315 C CA . LYS B 1 37 ? 9.148 15.648 -9.227 1 98.44 37 LYS B CA 1
ATOM 1316 C C . LYS B 1 37 ? 8.797 14.172 -9.367 1 98.44 37 LYS B C 1
ATOM 1318 O O . LYS B 1 37 ? 7.711 13.742 -8.969 1 98.44 37 LYS B O 1
ATOM 1323 N N . ASP B 1 38 ? 9.695 13.383 -9.875 1 98.62 38 ASP B N 1
ATOM 1324 C CA . ASP B 1 38 ? 9.422 11.969 -10.125 1 98.62 38 ASP B CA 1
ATOM 1325 C C . ASP B 1 38 ? 9.117 11.234 -8.82 1 98.62 38 ASP B C 1
ATOM 1327 O O . ASP B 1 38 ? 8.188 10.422 -8.758 1 98.62 38 ASP B O 1
ATOM 1331 N N . ASP B 1 39 ? 9.859 11.5 -7.805 1 98.44 39 ASP B N 1
ATOM 1332 C CA . ASP B 1 39 ? 9.617 10.859 -6.516 1 98.44 39 ASP B CA 1
ATOM 1333 C C . ASP B 1 39 ? 8.289 11.328 -5.918 1 98.44 39 ASP B C 1
ATOM 1335 O O . ASP B 1 39 ? 7.578 10.547 -5.285 1 98.44 39 ASP B O 1
ATOM 1339 N N . GLY B 1 40 ? 7.988 12.656 -6.121 1 98.81 40 GLY B N 1
ATOM 1340 C CA . GLY B 1 40 ? 6.699 13.156 -5.68 1 98.81 40 GLY B CA 1
ATOM 1341 C C . GLY B 1 40 ? 5.527 12.453 -6.336 1 98.81 40 GLY B C 1
ATOM 1342 O O . GLY B 1 40 ? 4.539 12.125 -5.672 1 98.81 40 GLY B O 1
ATOM 1343 N N . ILE B 1 41 ? 5.691 12.18 -7.633 1 98.88 41 ILE B N 1
ATOM 1344 C CA . ILE B 1 41 ? 4.645 11.5 -8.391 1 98.88 41 ILE B CA 1
ATOM 1345 C C . ILE B 1 41 ? 4.461 10.078 -7.855 1 98.88 41 ILE B C 1
ATOM 1347 O O . ILE B 1 41 ? 3.336 9.633 -7.629 1 98.88 41 ILE B O 1
ATOM 1351 N N . LYS B 1 42 ? 5.562 9.383 -7.586 1 98.81 42 LYS B N 1
ATOM 1352 C CA . LYS B 1 42 ? 5.48 8.023 -7.078 1 98.81 42 LYS B CA 1
ATOM 1353 C C . LYS B 1 42 ? 4.754 7.977 -5.738 1 98.81 42 LYS B C 1
ATOM 1355 O O . LYS B 1 42 ? 3.863 7.148 -5.535 1 98.81 42 LYS B O 1
ATOM 1360 N N . ALA B 1 43 ? 5.137 8.844 -4.828 1 98.88 43 ALA B N 1
ATOM 1361 C CA . ALA B 1 43 ? 4.531 8.867 -3.5 1 98.88 43 ALA B CA 1
ATOM 1362 C C . ALA B 1 43 ? 3.043 9.195 -3.582 1 98.88 43 ALA B C 1
ATOM 1364 O O . ALA B 1 43 ? 2.217 8.508 -2.98 1 98.88 43 ALA B O 1
ATOM 1365 N N . ALA B 1 44 ? 2.701 10.219 -4.395 1 98.94 44 ALA B N 1
ATOM 1366 C CA . ALA B 1 44 ? 1.319 10.68 -4.5 1 98.94 44 ALA B CA 1
ATOM 1367 C C . ALA B 1 44 ? 0.434 9.625 -5.152 1 98.94 44 ALA B C 1
ATOM 1369 O O . ALA B 1 44 ? -0.702 9.406 -4.727 1 98.94 44 ALA B O 1
ATOM 1370 N N . ASN B 1 45 ? 0.94 8.984 -6.18 1 98.94 45 ASN B N 1
ATOM 1371 C CA . ASN B 1 45 ? 0.177 7.934 -6.84 1 98.94 45 ASN B CA 1
ATOM 1372 C C . ASN B 1 45 ? -0.071 6.75 -5.906 1 98.94 45 ASN B C 1
ATOM 1374 O O . ASN B 1 45 ? -1.133 6.129 -5.957 1 98.94 45 ASN B O 1
ATOM 1378 N N . THR B 1 46 ? 0.915 6.41 -5.082 1 98.94 46 THR B N 1
ATOM 1379 C CA . THR B 1 46 ? 0.748 5.32 -4.129 1 98.94 46 THR B CA 1
ATOM 1380 C C . THR B 1 46 ? -0.316 5.672 -3.09 1 98.94 46 THR B C 1
ATOM 1382 O O . THR B 1 46 ? -1.188 4.855 -2.787 1 98.94 46 THR B O 1
ATOM 1385 N N . ILE B 1 47 ? -0.291 6.875 -2.578 1 98.94 47 ILE B N 1
ATOM 1386 C CA . ILE B 1 47 ? -1.286 7.344 -1.62 1 98.94 47 ILE B CA 1
ATOM 1387 C C . ILE B 1 47 ? -2.678 7.266 -2.242 1 98.94 47 ILE B C 1
ATOM 1389 O O . ILE B 1 47 ? -3.611 6.746 -1.625 1 98.94 47 ILE B O 1
ATOM 1393 N N . ALA B 1 48 ? -2.803 7.727 -3.498 1 98.94 48 ALA B N 1
ATOM 1394 C CA . ALA B 1 48 ? -4.094 7.719 -4.176 1 98.94 48 ALA B CA 1
ATOM 1395 C C . ALA B 1 48 ? -4.578 6.293 -4.422 1 98.94 48 ALA B C 1
ATOM 1397 O O . ALA B 1 48 ? -5.77 6.004 -4.277 1 98.94 48 ALA B O 1
ATOM 1398 N N . ALA B 1 49 ? -3.672 5.426 -4.797 1 98.94 49 ALA B N 1
ATOM 1399 C CA . ALA B 1 49 ? -4.062 4.043 -5.059 1 98.94 49 ALA B CA 1
ATOM 1400 C C . ALA B 1 49 ? -4.578 3.373 -3.787 1 98.94 49 ALA B C 1
ATOM 1402 O O . ALA B 1 49 ? -5.586 2.66 -3.82 1 98.94 49 ALA B O 1
ATOM 1403 N N . ILE B 1 50 ? -3.93 3.588 -2.664 1 98.88 50 ILE B N 1
ATOM 1404 C CA . ILE B 1 50 ? -4.375 2.996 -1.407 1 98.88 50 ILE B CA 1
ATOM 1405 C C . ILE B 1 50 ? -5.723 3.586 -1.008 1 98.88 50 ILE B C 1
ATOM 1407 O O . ILE B 1 50 ? -6.637 2.855 -0.613 1 98.88 50 ILE B O 1
ATOM 1411 N N . ALA B 1 51 ? -5.867 4.891 -1.205 1 98.81 51 ALA B N 1
ATOM 1412 C CA . ALA B 1 51 ? -7.129 5.547 -0.88 1 98.81 51 ALA B CA 1
ATOM 1413 C C . ALA B 1 51 ? -8.289 4.926 -1.656 1 98.81 51 ALA B C 1
ATOM 1415 O O . ALA B 1 51 ? -9.383 4.758 -1.117 1 98.81 51 ALA B O 1
ATOM 1416 N N . ASN B 1 52 ? -8.047 4.559 -2.857 1 98.75 52 ASN B N 1
ATOM 1417 C CA . ASN B 1 52 ? -9.109 4.102 -3.752 1 98.75 52 ASN B CA 1
ATOM 1418 C C . ASN B 1 52 ? -9.211 2.58 -3.768 1 98.75 52 ASN B C 1
ATOM 1420 O O . ASN B 1 52 ? -9.961 2.014 -4.566 1 98.75 52 ASN B O 1
ATOM 1424 N N . SER B 1 53 ? -8.516 1.857 -2.895 1 98.69 53 SER B N 1
ATOM 1425 C CA . SER B 1 53 ? -8.383 0.408 -2.992 1 98.69 53 SER B CA 1
ATOM 1426 C C . SER B 1 53 ? -9.578 -0.304 -2.373 1 98.69 53 SER B C 1
ATOM 1428 O O . SER B 1 53 ? -9.734 -1.518 -2.527 1 98.69 53 SER B O 1
ATOM 1430 N N . GLY B 1 54 ? -10.43 0.477 -1.737 1 97.88 54 GLY B N 1
ATOM 1431 C CA . GLY B 1 54 ? -11.539 -0.163 -1.046 1 97.88 54 GLY B CA 1
ATOM 1432 C C . GLY B 1 54 ? -11.18 -0.614 0.358 1 97.88 54 GLY B C 1
ATOM 1433 O O . GLY B 1 54 ? -11.531 -1.725 0.765 1 97.88 54 GLY B O 1
ATOM 1434 N N . MET B 1 55 ? -10.586 0.248 1.165 1 97.56 55 MET B N 1
ATOM 1435 C CA . MET B 1 55 ? -10.07 -0.049 2.498 1 97.56 55 MET B CA 1
ATOM 1436 C C . MET B 1 55 ? -11.203 -0.406 3.453 1 97.56 55 MET B C 1
ATOM 1438 O O . MET B 1 55 ? -10.984 -1.086 4.457 1 97.56 55 MET B O 1
ATOM 1442 N N . GLY B 1 56 ? -12.383 0.126 3.105 1 96.38 56 GLY B N 1
ATOM 1443 C CA . GLY B 1 56 ? -13.516 -0.16 3.975 1 96.38 56 GLY B CA 1
ATOM 1444 C C . GLY B 1 56 ? -13.75 -1.646 4.184 1 96.38 56 GLY B C 1
ATOM 1445 O O . GLY B 1 56 ? -14.25 -2.061 5.227 1 96.38 56 GLY B O 1
ATOM 1446 N N . SER B 1 57 ? -13.391 -2.467 3.213 1 96.62 57 SER B N 1
ATOM 1447 C CA . SER B 1 57 ? -13.617 -3.906 3.281 1 96.62 57 SER B CA 1
ATOM 1448 C C . SER B 1 57 ? -12.742 -4.555 4.352 1 96.62 57 SER B C 1
ATOM 1450 O O . SER B 1 57 ? -12.984 -5.691 4.754 1 96.62 57 SER B O 1
ATOM 1452 N N . LEU B 1 58 ? -11.773 -3.867 4.883 1 97.56 58 LEU B N 1
ATOM 1453 C CA . LEU B 1 58 ? -10.844 -4.402 5.875 1 97.56 58 LEU B CA 1
ATOM 1454 C C . LEU B 1 58 ? -11.383 -4.191 7.285 1 97.56 58 LEU B C 1
ATOM 1456 O O . LEU B 1 58 ? -10.781 -4.66 8.258 1 97.56 58 LEU B O 1
ATOM 1460 N N . PHE B 1 59 ? -12.438 -3.475 7.375 1 97.31 59 PHE B N 1
ATOM 1461 C CA . PHE B 1 59 ? -13.109 -3.246 8.648 1 97.31 59 PHE B CA 1
ATOM 1462 C C . PHE B 1 59 ? -14.391 -4.066 8.734 1 97.31 59 PHE B C 1
ATOM 1464 O O . PHE B 1 59 ? -15.414 -3.58 9.227 1 97.31 59 PHE B O 1
ATOM 1471 N N . ALA B 1 60 ? -14.359 -5.293 8.258 1 94.94 60 ALA B N 1
ATOM 1472 C CA . ALA B 1 60 ? -15.531 -6.168 8.25 1 94.94 60 ALA B CA 1
ATOM 1473 C C . ALA B 1 60 ? -15.867 -6.637 9.664 1 94.94 60 ALA B C 1
ATOM 1475 O O . ALA B 1 60 ? -15.07 -6.473 10.586 1 94.94 60 ALA B O 1
ATOM 1476 N N . ALA B 1 61 ? -17.062 -7.188 9.836 1 93.06 61 ALA B N 1
ATOM 1477 C CA . ALA B 1 61 ? -17.484 -7.766 11.109 1 93.06 61 ALA B CA 1
ATOM 1478 C C . ALA B 1 61 ? -16.438 -8.734 11.641 1 93.06 61 ALA B C 1
ATOM 1480 O O . ALA B 1 61 ? -15.875 -9.531 10.891 1 93.06 61 ALA B O 1
ATOM 1481 N N . GLY B 1 62 ? -16.141 -8.602 12.914 1 94.25 62 GLY B N 1
ATOM 1482 C CA . GLY B 1 62 ? -15.148 -9.477 13.531 1 94.25 62 GLY B CA 1
ATOM 1483 C C . GLY B 1 62 ? -13.797 -8.805 13.727 1 94.25 62 GLY B C 1
ATOM 1484 O O . GLY B 1 62 ? -12.922 -9.359 14.398 1 94.25 62 GLY B O 1
ATOM 1485 N N . THR B 1 63 ? -13.656 -7.547 13.195 1 96.69 63 THR B N 1
ATOM 1486 C CA . THR B 1 63 ? -12.367 -6.867 13.281 1 96.69 63 THR B CA 1
ATOM 1487 C C . THR B 1 63 ? -12.391 -5.793 14.359 1 96.69 63 THR B C 1
ATOM 1489 O O . THR B 1 63 ? -11.492 -4.953 14.43 1 96.69 63 THR B O 1
ATOM 1492 N N . GLU B 1 64 ? -13.375 -5.832 15.188 1 95.25 64 GLU B N 1
ATOM 1493 C CA . GLU B 1 64 ? -13.539 -4.824 16.234 1 95.25 64 GLU B CA 1
ATOM 1494 C C . GLU B 1 64 ? -12.453 -4.949 17.297 1 95.25 64 GLU B C 1
ATOM 1496 O O . GLU B 1 64 ? -12.117 -3.969 17.969 1 95.25 64 GLU B O 1
ATOM 1501 N N . THR B 1 65 ? -12.062 -6.211 17.484 1 93.31 65 THR B N 1
ATOM 1502 C CA . THR B 1 65 ? -10.969 -6.551 18.391 1 93.31 65 THR B CA 1
ATOM 1503 C C . THR B 1 65 ? -9.984 -7.504 17.719 1 93.31 65 THR B C 1
ATOM 1505 O O . THR B 1 65 ? -10.289 -8.086 16.688 1 93.31 65 THR B O 1
ATOM 1508 N N . GLY B 1 66 ? -8.844 -7.484 18.203 1 92.94 66 GLY B N 1
ATOM 1509 C CA . GLY B 1 66 ? -7.824 -8.359 17.656 1 92.94 66 GLY B CA 1
ATOM 1510 C C . GLY B 1 66 ? -6.52 -7.641 17.359 1 92.94 66 GLY B C 1
ATOM 1511 O O . GLY B 1 66 ? -6.285 -6.535 17.859 1 92.94 66 GLY B O 1
ATOM 1512 N N . LYS B 1 67 ? -5.672 -8.469 16.594 1 90 67 LYS B N 1
ATOM 1513 C CA . LYS B 1 67 ? -4.32 -7.949 16.391 1 90 67 LYS B CA 1
ATOM 1514 C C . LYS B 1 67 ? -3.809 -8.281 14.984 1 90 67 LYS B C 1
ATOM 1516 O O . LYS B 1 67 ? -4.043 -9.383 14.477 1 90 67 LYS B O 1
ATOM 1521 N N . GLY B 1 68 ? -3.314 -7.309 14.406 1 83.75 68 GLY B N 1
ATOM 1522 C CA . GLY B 1 68 ? -2.418 -7.512 13.281 1 83.75 68 GLY B CA 1
ATOM 1523 C C . GLY B 1 68 ? -0.952 -7.488 13.672 1 83.75 68 GLY B C 1
ATOM 1524 O O . GLY B 1 68 ? -0.494 -8.336 14.438 1 83.75 68 GLY B O 1
ATOM 1525 N N . TRP B 1 69 ? -0.384 -6.371 13.297 1 77.38 69 TRP B N 1
ATOM 1526 C CA . TRP B 1 69 ? 0.951 -6.074 13.805 1 77.38 69 TRP B CA 1
ATOM 1527 C C . TRP B 1 69 ? 0.899 -5.695 15.281 1 77.38 69 TRP B C 1
ATOM 1529 O O . TRP B 1 69 ? 1.836 -5.973 16.031 1 77.38 69 TRP B O 1
ATOM 1539 N N . HIS B 1 70 ? -0.125 -5.098 15.664 1 82.81 70 HIS B N 1
ATOM 1540 C CA . HIS B 1 70 ? -0.461 -4.672 17.016 1 82.81 70 HIS B CA 1
ATOM 1541 C C . HIS B 1 70 ? -1.966 -4.734 17.25 1 82.81 70 HIS B C 1
ATOM 1543 O O . HIS B 1 70 ? -2.742 -4.918 16.312 1 82.81 70 HIS B O 1
ATOM 1549 N N . PRO B 1 71 ? -2.293 -4.715 18.531 1 92.25 71 PRO B N 1
ATOM 1550 C CA . PRO B 1 71 ? -3.732 -4.66 18.797 1 92.25 71 PRO B CA 1
ATOM 1551 C C . PRO B 1 71 ? -4.414 -3.484 18.094 1 92.25 71 PRO B C 1
ATOM 1553 O O . PRO B 1 71 ? -3.852 -2.389 18.031 1 92.25 71 PRO B O 1
ATOM 1556 N N . THR B 1 72 ? -5.617 -3.762 17.656 1 95.38 72 THR B N 1
ATOM 1557 C CA . THR B 1 72 ? -6.34 -2.717 16.938 1 95.38 72 THR B CA 1
ATOM 1558 C C . THR B 1 72 ? -6.715 -1.576 17.891 1 95.38 72 THR B C 1
ATOM 1560 O O . THR B 1 72 ? -7.082 -1.812 19.047 1 95.38 72 THR B O 1
ATOM 1563 N N . SER B 1 73 ? -6.59 -0.39 17.375 1 95.38 73 SER B N 1
ATOM 1564 C CA . SER B 1 73 ? -6.945 0.811 18.125 1 95.38 73 SER B CA 1
ATOM 1565 C C . SER B 1 73 ? -8.242 1.427 17.594 1 95.38 73 SER B C 1
ATOM 1567 O O . SER B 1 73 ? -8.578 2.561 17.938 1 95.38 73 SER B O 1
ATOM 1569 N N . VAL B 1 74 ? -8.945 0.708 16.734 1 96.81 74 VAL B N 1
ATOM 1570 C CA . VAL B 1 74 ? -10.188 1.245 16.172 1 96.81 74 VAL B CA 1
ATOM 1571 C C . VAL B 1 74 ? -11.242 1.353 17.281 1 96.81 74 VAL B C 1
ATOM 1573 O O . VAL B 1 74 ? -11.398 0.432 18.078 1 96.81 74 VAL B O 1
ATOM 1576 N N . LYS B 1 75 ? -11.867 2.508 17.328 1 96.81 75 LYS B N 1
ATOM 1577 C CA . LYS B 1 75 ? -12.922 2.713 18.312 1 96.81 75 LYS B CA 1
ATOM 1578 C C . LYS B 1 75 ? -14.219 2.043 17.875 1 96.81 75 LYS B C 1
ATOM 1580 O O . LYS B 1 75 ? -14.516 1.96 16.688 1 96.81 75 LYS B O 1
ATOM 1585 N N . PRO B 1 76 ? -15.07 1.611 18.828 1 95.62 76 PRO B N 1
ATOM 1586 C CA . PRO B 1 76 ? -16.375 1.016 18.516 1 95.62 76 PRO B CA 1
ATOM 1587 C C . PRO B 1 76 ? -17.234 1.919 17.641 1 95.62 76 PRO B C 1
ATOM 1589 O O . PRO B 1 76 ? -18.016 1.428 16.828 1 95.62 76 PRO B O 1
ATOM 1592 N N . ALA B 1 77 ? -17.062 3.217 17.75 1 96.19 77 ALA B N 1
ATOM 1593 C CA . ALA B 1 77 ? -17.875 4.184 17.031 1 96.19 77 ALA B CA 1
ATOM 1594 C C . ALA B 1 77 ? -17.703 4.031 15.523 1 96.19 77 ALA B C 1
ATOM 1596 O O . ALA B 1 77 ? -18.609 4.383 14.758 1 96.19 77 ALA B O 1
ATOM 1597 N N . PHE B 1 78 ? -16.594 3.477 15.086 1 97.75 78 PHE B N 1
ATOM 1598 C CA . PHE B 1 78 ? -16.359 3.248 13.664 1 97.75 78 PHE B CA 1
ATOM 1599 C C . PHE B 1 78 ? -17.438 2.35 13.078 1 97.75 78 PHE B C 1
ATOM 1601 O O . PHE B 1 78 ? -17.922 2.594 11.969 1 97.75 78 PHE B O 1
ATOM 1608 N N . PHE B 1 79 ? -17.906 1.424 13.852 1 96.25 79 PHE B N 1
ATOM 1609 C CA . PHE B 1 79 ? -18.781 0.374 13.336 1 96.25 79 PHE B CA 1
ATOM 1610 C C . PHE B 1 79 ? -20.25 0.747 13.516 1 96.25 79 PHE B C 1
ATOM 1612 O O . PHE B 1 79 ? -21.125 0.052 13.023 1 96.25 79 PHE B O 1
ATOM 1619 N N . THR B 1 80 ? -20.484 1.904 14.18 1 95.38 80 THR B N 1
ATOM 1620 C CA . THR B 1 80 ? -21.859 2.293 14.414 1 95.38 80 THR B CA 1
ATOM 1621 C C . THR B 1 80 ? -22.172 3.621 13.734 1 95.38 80 THR B C 1
ATOM 1623 O O . THR B 1 80 ? -23.344 3.992 13.586 1 95.38 80 THR B O 1
ATOM 1626 N N . ASP B 1 81 ? -21.109 4.312 13.305 1 94.56 81 ASP B N 1
ATOM 1627 C CA . ASP B 1 81 ? -21.281 5.609 12.656 1 94.56 81 ASP B CA 1
ATOM 1628 C C . ASP B 1 81 ? -20.922 5.539 11.18 1 94.56 81 ASP B C 1
ATOM 1630 O O . ASP B 1 81 ? -20.031 6.258 10.719 1 94.56 81 ASP B O 1
ATOM 1634 N N . GLY B 1 82 ? -21.625 4.77 10.43 1 94.81 82 GLY B N 1
ATOM 1635 C CA . GLY B 1 82 ? -21.328 4.547 9.023 1 94.81 82 GLY B CA 1
ATOM 1636 C C . GLY B 1 82 ? -21.344 5.824 8.203 1 94.81 82 GLY B C 1
ATOM 1637 O O . GLY B 1 82 ? -20.562 5.977 7.266 1 94.81 82 GLY B O 1
ATOM 1638 N N . LYS B 1 83 ? -22.234 6.711 8.578 1 97.12 83 LYS B N 1
ATOM 1639 C CA . LYS B 1 83 ? -22.344 7.965 7.836 1 97.12 83 LYS B CA 1
ATOM 1640 C C . LYS B 1 83 ? -21.047 8.773 7.945 1 97.12 83 LYS B C 1
ATOM 1642 O O . LYS B 1 83 ? -20.484 9.188 6.93 1 97.12 83 LYS B O 1
ATOM 1647 N N . LYS B 1 84 ? -20.531 9.023 9.172 1 96.81 84 LYS B N 1
ATOM 1648 C CA . LYS B 1 84 ? -19.312 9.805 9.375 1 96.81 84 LYS B CA 1
ATOM 1649 C C . LYS B 1 84 ? -18.109 9.102 8.781 1 96.81 84 LYS B C 1
ATOM 1651 O O . LYS B 1 84 ? -17.219 9.742 8.203 1 96.81 84 LYS B O 1
ATOM 1656 N N . VAL B 1 85 ? -18.062 7.781 8.898 1 97.12 85 VAL B N 1
ATOM 1657 C CA . VAL B 1 85 ? -16.969 7.008 8.305 1 97.12 85 VAL B CA 1
ATOM 1658 C C . VAL B 1 85 ? -16.953 7.211 6.789 1 97.12 85 VAL B C 1
ATOM 1660 O O . VAL B 1 85 ? -15.898 7.434 6.195 1 97.12 85 VAL B O 1
ATOM 1663 N N . GLY B 1 86 ? -18.109 7.145 6.168 1 97.12 86 GLY B N 1
ATOM 1664 C CA . GLY B 1 86 ? -18.219 7.375 4.734 1 97.12 86 GLY B CA 1
ATOM 1665 C C . GLY B 1 86 ? -17.766 8.766 4.32 1 97.12 86 GLY B C 1
ATOM 1666 O O . GLY B 1 86 ? -17.094 8.922 3.299 1 97.12 86 GLY B O 1
ATOM 1667 N N . GLU B 1 87 ? -18.125 9.75 5.098 1 97.75 87 GLU B N 1
ATOM 1668 C CA . GLU B 1 87 ? -17.75 11.133 4.805 1 97.75 87 GLU B CA 1
ATOM 1669 C C . GLU B 1 87 ? -16.234 11.305 4.832 1 97.75 87 GLU B C 1
ATOM 1671 O O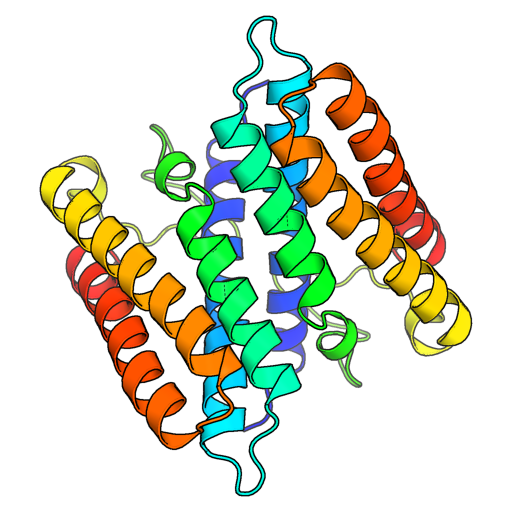 . GLU B 1 87 ? -15.664 11.938 3.938 1 97.75 87 GLU B O 1
ATOM 1676 N N . VAL B 1 88 ? -15.641 10.75 5.836 1 96.81 88 VAL B N 1
ATOM 1677 C CA . VAL B 1 88 ? -14.195 10.922 5.969 1 96.81 88 VAL B CA 1
ATOM 1678 C C . VAL B 1 88 ? -13.477 10.125 4.883 1 96.81 88 VAL B C 1
ATOM 1680 O O . VAL B 1 88 ? -12.469 10.57 4.34 1 96.81 88 VAL B O 1
ATOM 1683 N N . ALA B 1 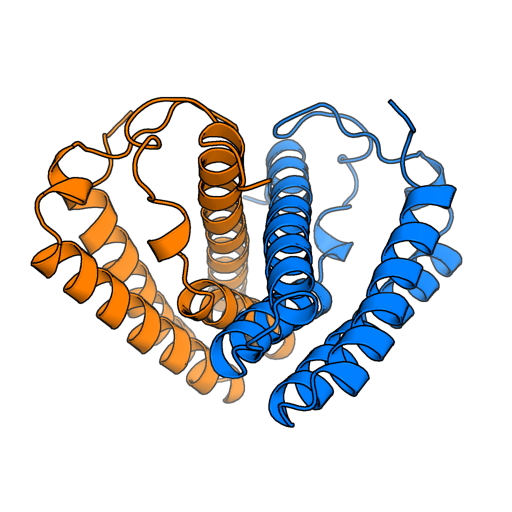89 ? -14 8.977 4.543 1 97.44 89 ALA B N 1
ATOM 1684 C CA . ALA B 1 89 ? -13.422 8.156 3.48 1 97.44 89 ALA B CA 1
ATOM 1685 C C . ALA B 1 89 ? -13.5 8.875 2.135 1 97.44 89 ALA B C 1
ATOM 1687 O O . ALA B 1 89 ? -12.523 8.898 1.378 1 97.44 89 ALA B O 1
ATOM 1688 N N . VAL B 1 90 ? -14.648 9.453 1.846 1 98.38 90 VAL B N 1
ATOM 1689 C CA . VAL B 1 90 ? -14.844 10.164 0.589 1 98.38 90 VAL B CA 1
ATOM 1690 C C . VAL B 1 90 ? -13.898 11.359 0.52 1 98.38 90 VAL B C 1
ATOM 1692 O O . VAL B 1 90 ? -13.305 11.625 -0.526 1 98.38 90 VAL B O 1
ATOM 1695 N N . ALA B 1 91 ? -13.742 12.062 1.621 1 98.81 91 ALA B N 1
ATOM 1696 C CA . ALA B 1 91 ? -12.828 13.203 1.668 1 98.81 91 ALA B CA 1
ATOM 1697 C C . ALA B 1 91 ? -11.391 12.758 1.427 1 98.81 91 ALA B C 1
ATOM 1699 O O . ALA B 1 91 ? -10.648 13.414 0.693 1 98.81 91 ALA B O 1
ATOM 1700 N N . PHE B 1 92 ? -10.992 11.656 2.027 1 98.88 92 PHE B N 1
ATOM 1701 C CA . PHE B 1 92 ? -9.648 11.125 1.829 1 98.88 92 PHE B CA 1
ATOM 1702 C C . PHE B 1 92 ? -9.414 10.781 0.363 1 98.88 92 PHE B C 1
ATOM 1704 O O . PHE B 1 92 ? -8.414 11.188 -0.223 1 98.88 92 PHE B O 1
ATOM 1711 N N . ASN B 1 93 ? -10.359 10.078 -0.242 1 98.88 93 ASN B N 1
ATOM 1712 C CA . ASN B 1 93 ? -10.227 9.711 -1.649 1 98.88 93 ASN B CA 1
ATOM 1713 C C . ASN B 1 93 ? -10.086 10.945 -2.537 1 98.88 93 ASN B C 1
ATOM 1715 O O . ASN B 1 93 ? -9.219 10.992 -3.41 1 98.88 93 ASN B O 1
ATOM 1719 N N . LYS B 1 94 ? -10.922 11.938 -2.256 1 98.94 94 LYS B N 1
ATOM 1720 C CA . LYS B 1 94 ? -10.93 13.156 -3.059 1 98.94 94 LYS B CA 1
ATOM 1721 C C . LYS B 1 94 ? -9.586 13.883 -2.969 1 98.94 94 LYS B C 1
ATOM 1723 O O . LYS B 1 94 ? -8.992 14.219 -3.994 1 98.94 94 LYS B O 1
ATOM 1728 N N . GLU B 1 95 ? -9.094 14.062 -1.742 1 98.94 95 GLU B N 1
ATOM 1729 C CA . GLU B 1 95 ? -7.863 14.836 -1.557 1 98.94 95 GLU B CA 1
ATOM 1730 C C . GLU B 1 95 ? -6.645 14.055 -2.039 1 98.94 95 GLU B C 1
ATOM 1732 O O . GLU B 1 95 ? -5.684 14.641 -2.539 1 98.94 95 GLU B O 1
ATOM 1737 N N . ALA B 1 96 ? -6.66 12.734 -1.857 1 98.94 96 ALA B N 1
ATOM 1738 C CA . ALA B 1 96 ? -5.57 11.898 -2.352 1 98.94 96 ALA B CA 1
ATOM 1739 C C . ALA B 1 96 ? -5.512 11.922 -3.877 1 98.94 96 ALA B C 1
ATOM 1741 O O . ALA B 1 96 ? -4.426 11.992 -4.461 1 98.94 96 ALA B O 1
ATOM 1742 N N . ASN B 1 97 ? -6.664 11.859 -4.543 1 98.94 97 ASN B N 1
ATOM 1743 C CA . ASN B 1 97 ? -6.711 11.945 -6 1 98.94 97 ASN B CA 1
ATOM 1744 C C . ASN B 1 97 ? -6.203 13.297 -6.496 1 98.94 97 ASN B C 1
ATOM 1746 O O . ASN B 1 97 ? -5.461 13.367 -7.477 1 98.94 97 ASN B O 1
ATOM 1750 N N . GLU B 1 98 ? -6.605 14.336 -5.812 1 98.94 98 GLU B N 1
ATOM 1751 C CA . GLU B 1 98 ? -6.117 15.656 -6.184 1 98.94 98 GLU B CA 1
ATOM 1752 C C . GLU B 1 98 ? -4.605 15.766 -5.988 1 98.94 98 GLU B C 1
ATOM 1754 O O . GLU B 1 98 ? -3.916 16.406 -6.777 1 98.94 98 GLU B O 1
ATOM 1759 N N . LEU B 1 99 ? -4.102 15.141 -4.93 1 98.94 99 LEU B N 1
ATOM 1760 C CA . LEU B 1 99 ? -2.662 15.148 -4.688 1 98.94 99 LEU B CA 1
ATOM 1761 C C . LEU B 1 99 ? -1.91 14.516 -5.855 1 98.94 99 LEU B C 1
ATOM 1763 O O . LEU B 1 99 ? -0.875 15.031 -6.285 1 98.94 99 LEU B O 1
ATOM 1767 N N . ALA B 1 100 ? -2.406 13.43 -6.359 1 98.94 100 ALA B N 1
ATOM 1768 C CA . ALA B 1 100 ? -1.77 12.773 -7.5 1 98.94 100 ALA B CA 1
ATOM 1769 C C . ALA B 1 100 ? -1.754 13.688 -8.719 1 98.94 100 ALA B C 1
ATOM 1771 O O . ALA B 1 100 ? -0.744 13.781 -9.422 1 98.94 100 ALA B O 1
ATOM 1772 N N . LYS B 1 101 ? -2.842 14.383 -8.961 1 98.94 101 LYS B N 1
ATOM 1773 C CA . LYS B 1 101 ? -2.918 15.32 -10.078 1 98.94 101 LYS B CA 1
ATOM 1774 C C . LYS B 1 101 ? -1.917 16.469 -9.906 1 98.94 101 LYS B C 1
ATOM 1776 O O . LYS B 1 101 ? -1.201 16.812 -10.852 1 98.94 101 LYS B O 1
ATOM 1781 N N . VAL B 1 102 ? -1.873 17.016 -8.727 1 98.88 102 VAL B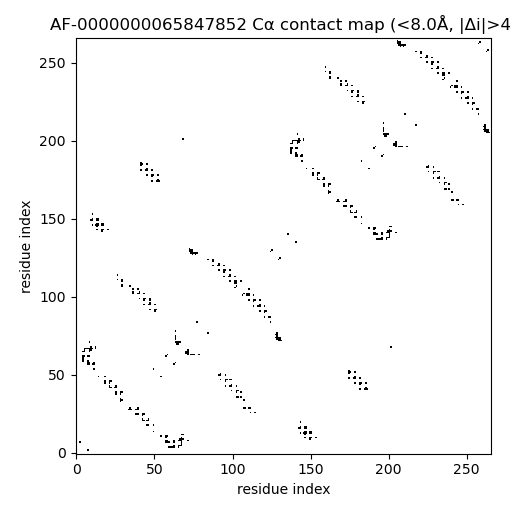 N 1
ATOM 1782 C CA . VAL B 1 102 ? -1.02 18.156 -8.438 1 98.88 102 VAL B CA 1
ATOM 1783 C C . VAL B 1 102 ? 0.448 17.75 -8.523 1 98.88 102 VAL B C 1
ATOM 1785 O O . VAL B 1 102 ? 1.281 18.5 -9.039 1 98.88 102 VAL B O 1
ATOM 1788 N N . ALA B 1 103 ? 0.755 16.562 -8.055 1 98.81 103 ALA B N 1
ATOM 1789 C CA . ALA B 1 103 ? 2.131 16.078 -8.086 1 98.81 103 ALA B CA 1
ATOM 1790 C C . ALA B 1 103 ? 2.646 15.984 -9.523 1 98.81 103 ALA B C 1
ATOM 1792 O O . ALA B 1 103 ? 3.832 16.203 -9.781 1 98.81 103 ALA B O 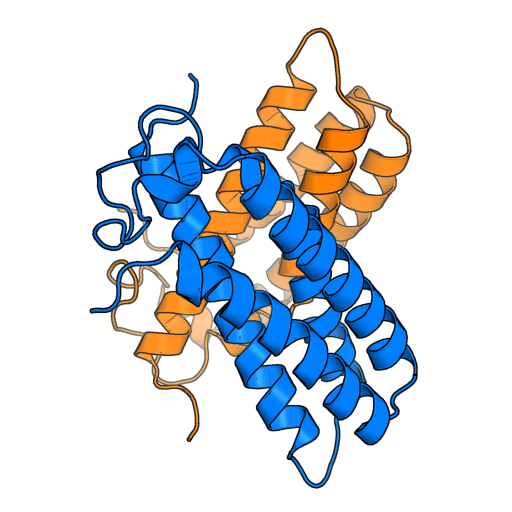1
ATOM 1793 N N . ALA B 1 104 ? 1.77 15.711 -10.469 1 98.5 104 ALA B N 1
ATOM 1794 C CA . ALA B 1 104 ? 2.146 15.547 -11.867 1 98.5 104 ALA B CA 1
ATOM 1795 C C . ALA B 1 104 ? 2.582 16.875 -12.477 1 98.5 104 ALA B C 1
ATOM 1797 O O . ALA B 1 104 ? 3.242 16.906 -13.516 1 98.5 104 ALA B O 1
ATOM 1798 N N . THR B 1 105 ? 2.254 17.969 -11.812 1 98 105 THR B N 1
ATOM 1799 C CA . THR B 1 105 ? 2.604 19.281 -12.336 1 98 105 THR B CA 1
ATOM 1800 C C . THR B 1 105 ? 4.055 19.625 -12.016 1 98 105 THR B C 1
ATOM 1802 O O . THR B 1 105 ? 4.652 20.484 -12.664 1 98 105 THR B O 1
ATOM 1805 N N . GLY B 1 106 ? 4.574 19.109 -10.914 1 96.75 106 GLY B N 1
ATOM 1806 C CA . GLY B 1 106 ? 5.93 19.406 -10.469 1 96.75 106 GLY B CA 1
ATOM 1807 C C . GLY B 1 106 ? 6.02 20.688 -9.664 1 96.75 106 GLY B C 1
ATOM 1808 O O . GLY B 1 106 ? 7.117 21.125 -9.297 1 96.75 106 GLY B O 1
ATOM 1809 N N . ASP B 1 107 ? 4.902 21.281 -9.336 1 97.19 107 ASP B N 1
ATOM 1810 C CA . ASP B 1 107 ? 4.852 22.5 -8.531 1 97.19 107 ASP B CA 1
ATOM 1811 C C . ASP B 1 107 ? 4.914 22.172 -7.043 1 97.19 107 ASP B C 1
ATOM 1813 O O . ASP B 1 107 ? 3.891 21.875 -6.422 1 97.19 107 ASP B O 1
ATOM 1817 N N . ALA B 1 108 ? 6.086 22.328 -6.48 1 97.62 108 ALA B N 1
ATOM 1818 C CA . ALA B 1 108 ? 6.32 21.906 -5.102 1 97.62 108 ALA B CA 1
ATOM 1819 C C . ALA B 1 108 ? 5.395 22.641 -4.137 1 97.62 108 ALA B C 1
ATOM 1821 O O . ALA B 1 108 ? 4.91 22.062 -3.164 1 97.62 108 ALA B O 1
ATOM 1822 N N . ALA B 1 109 ? 5.219 23.859 -4.348 1 98.06 109 ALA B N 1
ATOM 1823 C CA . ALA B 1 109 ? 4.359 24.641 -3.467 1 98.06 109 ALA B CA 1
ATOM 1824 C C . ALA B 1 109 ? 2.918 24.141 -3.518 1 98.06 109 ALA B C 1
ATOM 1826 O O . ALA B 1 109 ? 2.252 24.047 -2.484 1 98.06 109 ALA B O 1
ATOM 1827 N N . ALA B 1 110 ? 2.398 23.844 -4.727 1 98.69 110 ALA B N 1
ATOM 1828 C CA . ALA B 1 110 ? 1.051 23.297 -4.875 1 98.69 110 ALA B CA 1
ATOM 1829 C C . ALA B 1 110 ? 0.941 21.922 -4.223 1 98.69 110 ALA B C 1
ATOM 1831 O O . ALA B 1 110 ? -0.079 21.594 -3.611 1 98.69 110 ALA B O 1
ATOM 1832 N N . VAL B 1 111 ? 1.999 21.125 -4.406 1 98.88 111 VAL B N 1
ATOM 1833 C CA . VAL B 1 111 ? 2.012 19.812 -3.783 1 98.88 111 VAL B CA 1
ATOM 1834 C C . VAL B 1 111 ? 1.956 19.953 -2.266 1 98.88 111 VAL B C 1
ATOM 1836 O O . VAL B 1 111 ? 1.205 19.25 -1.594 1 98.88 111 VAL B O 1
ATOM 1839 N N . LYS B 1 112 ? 2.723 20.875 -1.73 1 98.75 112 LYS B N 1
ATOM 1840 C CA . LYS B 1 112 ? 2.738 21.109 -0.29 1 98.75 112 LYS B CA 1
ATOM 1841 C C . LYS B 1 112 ? 1.35 21.484 0.219 1 98.75 112 LYS B C 1
ATOM 1843 O O . LYS B 1 112 ? 0.895 20.969 1.241 1 98.75 112 LYS B O 1
ATOM 1848 N N . ALA B 1 113 ? 0.691 22.375 -0.467 1 98.88 113 ALA B N 1
ATOM 1849 C CA . ALA B 1 113 ? -0.649 22.797 -0.067 1 98.88 113 ALA B CA 1
ATOM 1850 C C . ALA B 1 113 ? -1.618 21.609 -0.075 1 98.88 113 ALA B C 1
ATOM 1852 O O . ALA B 1 113 ? -2.379 21.422 0.876 1 98.88 113 ALA B O 1
ATOM 1853 N N . GLN B 1 114 ? -1.583 20.828 -1.156 1 98.94 114 GLN B N 1
ATOM 1854 C CA . GLN B 1 114 ? -2.486 19.688 -1.286 1 98.94 114 GLN B CA 1
ATOM 1855 C C . GLN B 1 114 ? -2.145 18.609 -0.275 1 98.94 114 GLN B C 1
ATOM 1857 O O . GLN B 1 114 ? -3.037 17.922 0.235 1 98.94 114 GLN B O 1
ATOM 1862 N N . PHE B 1 115 ? -0.873 18.406 0.009 1 98.94 115 PHE B N 1
ATOM 1863 C CA . PHE B 1 115 ? -0.409 17.484 1.036 1 98.94 115 PHE B CA 1
ATOM 1864 C C . PHE B 1 115 ? -1.062 17.797 2.377 1 98.94 115 PHE B C 1
ATOM 1866 O O . PHE B 1 115 ? -1.494 16.891 3.088 1 98.94 115 PHE B O 1
ATOM 1873 N N . GLY B 1 116 ? -1.084 19.031 2.701 1 98.88 116 GLY B N 1
ATOM 1874 C CA . GLY B 1 116 ? -1.749 19.453 3.926 1 98.88 116 GLY B CA 1
ATOM 1875 C C . GLY B 1 116 ? -3.209 19.047 3.98 1 98.88 116 GLY B C 1
ATOM 1876 O O . GLY B 1 116 ? -3.699 18.609 5.027 1 98.88 116 GLY B O 1
ATOM 1877 N N . LYS B 1 117 ? -3.918 19.172 2.85 1 98.94 117 LYS B N 1
ATOM 1878 C CA . LYS B 1 117 ? -5.328 18.797 2.783 1 98.94 117 LYS B CA 1
ATOM 1879 C C . LYS B 1 117 ? -5.508 17.297 2.979 1 98.94 117 LYS B C 1
ATOM 1881 O O . LYS B 1 117 ? -6.441 16.859 3.652 1 98.94 117 LYS B O 1
ATOM 1886 N N . VAL B 1 118 ? -4.625 16.5 2.439 1 98.94 118 VAL B N 1
ATOM 1887 C CA . VAL B 1 118 ? -4.664 15.055 2.654 1 98.94 118 VAL B CA 1
ATOM 1888 C C . VAL B 1 118 ? -4.461 14.75 4.137 1 98.94 118 VAL B C 1
ATOM 1890 O O . VAL B 1 118 ? -5.195 13.945 4.715 1 98.94 118 VAL B O 1
ATOM 1893 N N . GLY B 1 119 ? -3.471 15.375 4.742 1 98.75 119 GLY B N 1
ATOM 1894 C CA . GLY B 1 119 ? -3.219 15.188 6.16 1 98.75 119 GLY B CA 1
ATOM 1895 C C . GLY B 1 119 ? -4.43 15.492 7.027 1 98.75 119 GLY B C 1
ATOM 1896 O O . GLY B 1 119 ? -4.684 14.789 8.008 1 98.75 119 GLY B O 1
ATOM 1897 N N . GLN B 1 120 ? -5.199 16.531 6.621 1 98.69 120 GLN B N 1
ATOM 1898 C CA . GLN B 1 120 ? -6.383 16.906 7.383 1 98.69 120 GLN B CA 1
ATOM 1899 C C . GLN B 1 120 ? -7.449 15.82 7.324 1 98.69 120 GLN B C 1
ATOM 1901 O O . GLN B 1 120 ? -8.195 15.625 8.289 1 98.69 120 GLN B O 1
ATOM 1906 N N . THR B 1 121 ? -7.488 15.141 6.23 1 98.62 121 THR B N 1
ATOM 1907 C CA . THR B 1 121 ? -8.453 14.047 6.133 1 98.62 121 THR B CA 1
ATOM 1908 C C . THR B 1 121 ? -8.055 12.891 7.043 1 98.62 121 THR B C 1
ATOM 1910 O O . THR B 1 121 ? -8.914 12.219 7.617 1 98.62 121 THR B O 1
ATOM 1913 N N . CYS B 1 122 ? -6.777 12.625 7.203 1 98.38 122 CYS B N 1
ATOM 1914 C CA . CYS B 1 122 ? -6.328 11.594 8.133 1 98.38 122 CYS B CA 1
ATOM 1915 C C . CYS B 1 122 ? -6.695 11.961 9.57 1 98.38 122 CYS B C 1
ATOM 1917 O O . CYS B 1 122 ? -7.219 11.125 10.312 1 98.38 122 CYS B O 1
ATOM 1919 N N . LYS B 1 123 ? -6.359 13.164 9.922 1 97.75 123 LYS B N 1
ATOM 1920 C CA . LYS B 1 123 ? -6.664 13.68 11.25 1 97.75 123 LYS B CA 1
ATOM 1921 C C . LYS B 1 123 ? -8.156 13.57 11.555 1 97.75 123 LYS B C 1
ATOM 1923 O O . LYS B 1 123 ? -8.547 13.188 12.656 1 97.75 123 LYS B O 1
ATOM 1928 N N . ALA B 1 124 ? -9.008 13.945 10.586 1 97.25 124 ALA B N 1
ATOM 1929 C CA . ALA B 1 124 ? -10.461 13.922 10.758 1 97.25 124 ALA B CA 1
ATOM 1930 C C . ALA B 1 124 ? -10.953 12.516 11.086 1 97.25 124 ALA B C 1
ATOM 1932 O O . ALA B 1 124 ? -11.852 12.344 11.906 1 97.25 124 ALA B O 1
ATOM 1933 N N . CYS B 1 125 ? -10.32 11.555 10.539 1 97.75 125 CYS B N 1
ATOM 1934 C CA . CYS B 1 125 ? -10.711 10.188 10.828 1 97.75 125 CYS B CA 1
ATOM 1935 C C . CYS B 1 125 ? -10.133 9.719 12.156 1 97.75 125 CYS B C 1
ATOM 1937 O O . CYS B 1 125 ? -10.844 9.148 12.992 1 97.75 125 CYS B O 1
ATOM 1939 N N . HIS B 1 126 ? -8.828 9.969 12.383 1 96.81 126 HIS B N 1
ATOM 1940 C CA . HIS B 1 126 ? -8.148 9.453 13.57 1 96.81 126 HIS B CA 1
ATOM 1941 C C . HIS B 1 126 ? -8.719 10.062 14.844 1 96.81 126 HIS B C 1
ATOM 1943 O O . HIS B 1 126 ? -8.828 9.391 15.867 1 96.81 126 HIS B O 1
ATOM 1949 N N . ASP B 1 127 ? -9.102 11.305 14.766 1 96.25 127 ASP B N 1
ATOM 1950 C CA . ASP B 1 127 ? -9.656 11.992 15.93 1 96.25 127 ASP B CA 1
ATOM 1951 C C . ASP B 1 127 ? -10.922 11.297 16.422 1 96.25 127 ASP B C 1
ATOM 1953 O O . ASP B 1 127 ? -11.156 11.203 17.625 1 96.25 127 ASP B O 1
ATOM 1957 N N . ASP B 1 128 ? -11.656 10.727 15.539 1 96.19 128 ASP B N 1
ATOM 1958 C CA . ASP B 1 128 ? -12.977 10.219 15.906 1 96.19 128 ASP B CA 1
ATOM 1959 C C . ASP B 1 128 ? -12.945 8.703 16.078 1 96.19 128 ASP B C 1
ATOM 1961 O O . ASP B 1 128 ? -13.711 8.148 16.875 1 96.19 128 ASP B O 1
ATOM 1965 N N . PHE B 1 129 ? -11.969 8.086 15.414 1 97.5 129 PHE B N 1
ATOM 1966 C CA . PHE B 1 129 ? -12.203 6.652 15.305 1 97.5 129 PHE B CA 1
ATOM 1967 C C . PHE B 1 129 ? -10.961 5.871 15.719 1 97.5 129 PHE B C 1
ATOM 1969 O O . PHE B 1 129 ? -10.953 4.637 15.656 1 97.5 129 PHE B O 1
ATOM 1976 N N . ARG B 1 130 ? -9.969 6.477 16.109 1 96.25 130 ARG B N 1
ATOM 1977 C CA . ARG B 1 130 ? -8.766 5.789 16.578 1 96.25 130 ARG B CA 1
ATOM 1978 C C . ARG B 1 130 ? -8.492 6.094 18.047 1 96.25 130 ARG B C 1
ATOM 1980 O O . ARG B 1 130 ? -8.5 7.254 18.453 1 96.25 130 ARG B O 1
ATOM 1987 N N . ARG B 1 131 ? -8.211 5.035 18.766 1 94.88 131 ARG B N 1
ATOM 1988 C CA . ARG B 1 131 ? -7.828 5.223 20.156 1 94.88 131 ARG B CA 1
ATOM 1989 C C . ARG B 1 131 ? -6.41 5.777 20.266 1 94.88 131 ARG B C 1
ATOM 1991 O O . ARG B 1 131 ? -5.527 5.387 19.5 1 94.88 131 ARG B O 1
ATOM 1998 N N . LYS B 1 132 ? -6.324 6.711 21.125 1 84.44 132 LYS B N 1
ATOM 1999 C CA . LYS B 1 132 ? -5.008 7.301 21.359 1 84.44 132 LYS B CA 1
ATOM 2000 C C . LYS B 1 132 ? -4.16 6.41 22.266 1 84.44 132 LYS B C 1
ATOM 2002 O O . LYS B 1 132 ? -4.684 5.754 23.156 1 84.44 132 LYS B O 1
ATOM 2007 N N . ASP B 1 133 ? -2.867 6 21.875 1 65.69 133 ASP B N 1
ATOM 2008 C CA . ASP B 1 133 ? -1.988 5.254 22.781 1 65.69 133 ASP B CA 1
ATOM 2009 C C . ASP B 1 133 ? -1.914 5.922 24.156 1 65.69 133 ASP B C 1
ATOM 2011 O O . ASP B 1 133 ? -2.109 7.133 24.266 1 65.69 133 ASP B O 1
#

Nearest PDB structures (foldseek):
  1bbh-assembly1_A  TM=9.741E-01  e=2.666E-12  Allochromatium vinosum
  3vrc-assembly1_B  TM=9.600E-01  e=5.799E-12  Thermochromatium tepidum
  5b3i-assembly2_C  TM=9.684E-01  e=2.323E-11  Hydrogenophilus thermoluteolus
  3vrc-assembly1_A  TM=9.471E-01  e=1.373E-10  Thermochromatium tepidum
  1cpr-assembly1_A  TM=9.120E-01  e=8.368E-07  Rhodobacter capsulatus

Secondary structure (DSSP, 8-state):
-PPPHHHHHHHHHHHHHHHHHHHHHHHHHHHSSS--HHHHHHHHHHHHHHHTS-GGGGG-TT-SS-BSSSB--B-THHHH-HHHHHHHHHHHHHHHHHHHHHHTTT-HHHHHHHHHHHHHHHHHHHHHHB---/-PPPHHHHHHHHHHHHHHHHHHHHHHHHHHHSSS--HHHHHHHHHHHHHHHTS-GGGGG-TT-SS-BSSSB--B-GGGGT-HHHHHHHHHHHHHHHHHHHHHHTTT-HHHHHHHHHHHHHHHHHHHHHHB---

InterPro domains:
  IPR002321 Cytochrome c, class II [PF01322] (7-130)
  IPR002321 Cytochrome c, class II [PS51009] (7-131)
  IPR010980 Cytochrome c/b562 [SSF47175] (4-132)
  IPR012127 Cytochrome c prime [PIRSF000027] (3-132)
  IPR015984 Cytochrome c prime, subgroup [PR00608] (96-119)
  IPR015984 Cytochrome c prime, subgroup [PR00608] (119-130)

Foldseek 3Di:
DPDDLQVLQQVLVVLVVLLVVLLVVLVVQLPDPHRDLVSQLVSLVSQLCSLPVPNVVSVDPPNCFDDHPHTFQWAPVCVVCVPQVVVLSVQLNVLSVVLNVQSNVVPSVSNVVSSVSNVVSVVSCCVVTGHDD/DPDDLQVLQQVLVVLVVLLVVLLVVLVVQLPDPHRDLVSQLVSLVSQLCSLPVPNVVSVDPPNCFDDHPHTFQWAPVCVVVVPQVVVLSVQLNVLSVVLNVQSNVVPSVSNVVSSVSNVVSVVSCCVPTGHDD